Protein AF-A0A9P1BL78-F1 (afdb_monomer)

Organism: NCBI:txid2562237

Foldseek 3Di:
DQDPQRNDPVCVVVRDDDTDDDDDDADPPRPDPDDDVQCVDPPDDPLPDAQACLVLPLQPLLQLLLLLLLQLQLPQLPQFDPDPPDDSVVSSVSSVVSLVVLLVVVCVVVVPQPQADPDDDPVQRDHNLDGHHPDHSSNSLSSLVSSLVVLVVCLVVLCPPHDPLSSVLSVLSNQLSVLSNVLVVLLPDPDQADDPVSLVSNLVSLVSNVVSCVSNVRDDDVSSVSVNVNSVCCNPRGRSVVPDDPVVVVVVVVLVVQQVVDDPSCNVVSSVVVVVVVVVVVVVVVVVVVVVVPD

Nearest PDB structures (foldseek):
  8w1e-assembly1_E  TM=2.151E-01  e=7.638E+00  Pseudomonas aeruginosa PAO1

Sequence (295 aa):
MPTPTLPDVAAFEFTDVPFQCHWWAGHVDGRLLHDCPLLKLAGVGLQTWSLDILHGWHLGPLQLLVSLALNYCLDSNLWAPQTDGLDAKDKRHLSLLAIKAELFQFYKEKRKDPDWVWNLTLTMLGTYDNPSLHAKAAESHGLAKFVCHLLETHMDTFTSRMPENMARKGKYLFEAAKAANKLDTVFSAESRTFSRKQVQEALGTYLRFLRFYSKADGPTTPKCHFMIHLIQRALFKGNPRKYSTYRDESFNGLIAKIARACHRRTWANVIHWKRQGLHKKHRDLATAKMFQKSR

Structure (mmCIF, N/CA/C/O backbone):
data_AF-A0A9P1BL78-F1
#
_entry.id   AF-A0A9P1BL78-F1
#
loop_
_atom_site.group_PDB
_atom_site.id
_atom_site.type_symbol
_atom_site.label_atom_id
_atom_site.label_alt_id
_atom_site.label_comp_id
_atom_site.label_asym_id
_atom_site.label_entity_id
_atom_site.label_seq_id
_atom_site.pdbx_PDB_ins_code
_atom_site.Cartn_x
_atom_site.Cartn_y
_atom_site.Cartn_z
_atom_site.occupancy
_atom_site.B_iso_or_equiv
_atom_site.auth_seq_id
_atom_site.auth_comp_id
_atom_site.auth_asym_id
_atom_site.auth_atom_id
_atom_site.pdbx_PDB_model_num
ATOM 1 N N . MET A 1 1 ? -14.766 -24.899 28.203 1.00 61.16 1 MET A N 1
ATOM 2 C CA . MET A 1 1 ? -14.707 -23.513 28.729 1.00 61.16 1 MET A CA 1
ATOM 3 C C . MET A 1 1 ? -14.934 -23.556 30.230 1.00 61.16 1 MET A C 1
ATOM 5 O O . MET A 1 1 ? -15.563 -24.515 30.658 1.00 61.16 1 MET A O 1
ATOM 9 N N . PRO A 1 2 ? -14.441 -22.577 31.012 1.00 65.38 2 PRO A N 1
ATOM 10 C CA . PRO A 1 2 ? -14.720 -22.517 32.445 1.00 65.38 2 PRO A CA 1
ATOM 11 C C . PRO A 1 2 ? -16.231 -22.487 32.694 1.00 65.38 2 PRO A C 1
ATOM 13 O O . PRO A 1 2 ? -16.938 -21.700 32.058 1.00 65.38 2 PRO A O 1
ATOM 16 N N . THR A 1 3 ? -16.715 -23.335 33.592 1.00 70.50 3 THR A N 1
ATOM 17 C CA . THR A 1 3 ? -18.100 -23.342 34.091 1.00 70.50 3 THR A CA 1
ATOM 18 C C . THR A 1 3 ? -18.089 -23.031 35.592 1.00 70.50 3 THR A C 1
ATOM 20 O O . THR A 1 3 ? -17.032 -23.120 36.216 1.00 70.50 3 THR A O 1
ATOM 23 N N . PRO A 1 4 ? -19.228 -22.669 36.211 1.00 76.06 4 PRO A N 1
ATOM 24 C CA . PRO A 1 4 ? -19.286 -22.480 37.663 1.00 76.06 4 PRO A CA 1
ATOM 25 C C . PRO A 1 4 ? -18.842 -23.719 38.457 1.00 76.06 4 PRO A C 1
ATOM 27 O O . PRO A 1 4 ? -18.288 -23.583 39.541 1.00 76.06 4 PRO A O 1
ATOM 30 N N . THR A 1 5 ? -19.056 -24.914 37.899 1.00 77.38 5 THR A N 1
ATOM 31 C CA . THR A 1 5 ? -18.708 -26.213 38.499 1.00 77.38 5 THR A CA 1
ATOM 32 C C . THR A 1 5 ? -17.342 -26.750 38.060 1.00 77.38 5 THR A C 1
ATOM 34 O O . THR A 1 5 ? -16.810 -27.642 38.706 1.00 77.38 5 THR A O 1
ATOM 37 N N . LEU A 1 6 ? -16.745 -26.190 37.004 1.00 77.94 6 LEU A N 1
ATOM 38 C CA . LEU A 1 6 ? -15.376 -26.456 36.563 1.00 77.94 6 LEU A CA 1
ATOM 39 C C . LEU A 1 6 ? -14.699 -25.131 36.160 1.00 77.94 6 LEU A C 1
ATOM 41 O O . LEU A 1 6 ? -14.516 -24.848 34.966 1.00 77.94 6 LEU A O 1
ATOM 45 N N . PRO A 1 7 ? -14.345 -24.274 37.138 1.00 72.00 7 PRO A N 1
ATOM 46 C CA . PRO A 1 7 ? -13.681 -23.002 36.856 1.00 72.00 7 PRO A CA 1
ATOM 47 C C . PRO A 1 7 ? -12.277 -23.218 36.273 1.00 72.00 7 PRO A C 1
ATOM 49 O O . PRO A 1 7 ? -11.805 -22.408 35.472 1.00 72.00 7 PRO A O 1
ATOM 52 N N . ASP A 1 8 ? -11.634 -24.337 36.621 1.00 72.75 8 ASP A N 1
ATOM 53 C CA . ASP A 1 8 ? -10.361 -24.774 36.058 1.00 72.75 8 ASP A CA 1
ATOM 54 C C . ASP A 1 8 ? -10.564 -25.937 35.079 1.00 72.75 8 ASP A C 1
ATOM 56 O O . ASP A 1 8 ? -10.684 -27.092 35.471 1.00 72.75 8 ASP A O 1
ATOM 60 N N . VAL A 1 9 ? -10.574 -25.642 33.778 1.00 70.69 9 VAL A N 1
ATOM 61 C CA . VAL A 1 9 ? -10.768 -26.659 32.726 1.00 70.69 9 VAL A CA 1
ATOM 62 C C . VAL A 1 9 ? -9.635 -27.696 32.708 1.00 70.69 9 VAL A C 1
ATOM 64 O O . VAL A 1 9 ? -9.843 -28.800 32.223 1.00 70.69 9 VAL A O 1
ATOM 67 N N . ALA A 1 10 ? -8.446 -27.381 33.238 1.00 73.44 10 ALA A N 1
ATOM 68 C CA . ALA A 1 10 ? -7.355 -28.353 33.340 1.00 73.44 10 ALA A CA 1
ATOM 69 C C . ALA A 1 10 ? -7.580 -29.376 34.466 1.00 73.44 10 ALA A C 1
ATOM 71 O O . ALA A 1 10 ? -6.969 -30.438 34.450 1.00 73.44 10 ALA A O 1
ATOM 72 N N . ALA A 1 11 ? -8.475 -29.080 35.414 1.00 78.12 11 ALA A N 1
ATOM 73 C CA . ALA A 1 11 ? -8.895 -30.030 36.435 1.00 78.12 11 ALA A CA 1
ATOM 74 C C . ALA A 1 11 ? -9.902 -31.057 35.897 1.00 78.12 11 ALA A C 1
ATOM 76 O O . ALA A 1 11 ? -10.320 -31.917 36.656 1.00 78.12 11 ALA A O 1
ATOM 77 N N . PHE A 1 12 ? -10.292 -30.992 34.617 1.00 81.19 12 PHE A N 1
ATOM 78 C CA . PHE A 1 12 ? -11.302 -31.873 34.021 1.00 81.19 12 PHE A CA 1
ATOM 79 C C . PHE A 1 12 ? -11.036 -33.363 34.284 1.00 81.19 12 PHE A C 1
ATOM 81 O O . PHE A 1 12 ? -11.951 -34.078 34.668 1.00 81.19 12 PHE A O 1
ATOM 88 N N . GLU A 1 13 ? -9.786 -33.810 34.127 1.00 84.06 13 GLU A N 1
ATOM 89 C CA . GLU A 1 13 ? -9.386 -35.211 34.354 1.00 84.06 13 GLU A CA 1
ATOM 90 C C . GLU A 1 13 ? -9.298 -35.591 35.840 1.00 84.06 13 GLU A C 1
ATOM 92 O O . GLU A 1 13 ? -9.228 -36.768 36.176 1.00 84.06 13 GLU A O 1
ATOM 97 N N . PHE A 1 14 ? -9.310 -34.595 36.728 1.00 86.38 14 PHE A N 1
ATOM 98 C CA . PHE A 1 14 ? -9.104 -34.742 38.170 1.00 86.38 14 PHE A CA 1
ATOM 99 C C . PHE A 1 14 ? -10.321 -34.299 38.994 1.00 86.38 14 PHE A C 1
ATOM 101 O O . PHE A 1 14 ? -10.240 -34.245 40.217 1.00 86.38 14 PHE A O 1
ATOM 108 N N . THR A 1 15 ? -11.419 -33.907 38.343 1.00 84.69 15 THR A N 1
ATOM 109 C CA . THR A 1 15 ? -12.630 -33.437 39.021 1.00 84.69 15 THR A CA 1
ATOM 110 C C . THR A 1 15 ? -13.551 -34.621 39.239 1.00 84.69 15 THR A C 1
ATOM 112 O O . THR A 1 15 ? -13.936 -35.292 38.281 1.00 84.69 15 THR A O 1
ATOM 115 N N . ASP A 1 16 ? -13.922 -34.856 40.494 1.00 89.25 16 ASP A N 1
ATOM 116 C CA . ASP A 1 16 ? -14.847 -35.926 40.847 1.00 89.25 16 ASP A CA 1
ATOM 117 C C . ASP A 1 16 ? -16.212 -35.708 40.179 1.00 89.25 16 ASP A C 1
ATOM 119 O O . ASP A 1 16 ? -16.773 -34.608 40.172 1.00 89.25 16 ASP A O 1
ATOM 123 N N . VAL A 1 17 ? -16.750 -36.774 39.587 1.00 85.94 17 VAL A N 1
ATOM 124 C CA . VAL A 1 17 ? -18.073 -36.757 38.958 1.00 85.94 17 VAL A CA 1
ATOM 125 C C . VAL A 1 17 ? -19.186 -36.821 40.017 1.00 85.94 17 VAL A C 1
ATOM 127 O O . VAL A 1 17 ? -19.028 -37.520 41.017 1.00 85.94 17 VAL A O 1
ATOM 130 N N . PRO A 1 18 ? -20.342 -36.158 39.795 1.00 88.62 18 PRO A N 1
ATOM 131 C CA . PRO A 1 18 ? -20.730 -35.430 38.583 1.00 88.62 18 PRO A CA 1
ATOM 132 C C . PRO A 1 18 ? -20.361 -33.935 38.608 1.00 88.62 18 PRO A C 1
ATOM 134 O O . PRO A 1 18 ? -20.635 -33.223 39.571 1.00 88.62 18 PRO A O 1
ATOM 137 N N . PHE A 1 19 ? -19.855 -33.420 37.484 1.00 85.31 19 PHE A N 1
ATOM 138 C CA . PHE A 1 19 ? -19.679 -31.983 37.246 1.00 85.31 19 PHE A CA 1
ATOM 139 C C . PHE A 1 19 ? -20.177 -31.592 35.848 1.00 85.31 19 PHE A C 1
ATOM 141 O O . PHE A 1 19 ? -20.274 -32.424 34.945 1.00 85.31 19 PHE A O 1
ATOM 148 N N . GLN A 1 20 ? -20.499 -30.309 35.651 1.00 80.56 20 GLN A N 1
ATOM 149 C CA . GLN A 1 20 ? -20.907 -29.795 34.341 1.00 80.56 20 GLN A CA 1
ATOM 150 C C . GLN A 1 20 ? -19.711 -29.191 33.610 1.00 80.56 20 GLN A C 1
ATOM 152 O O . GLN A 1 20 ? -19.074 -28.248 34.080 1.00 80.56 20 GLN A O 1
ATOM 157 N N . CYS A 1 21 ? -19.448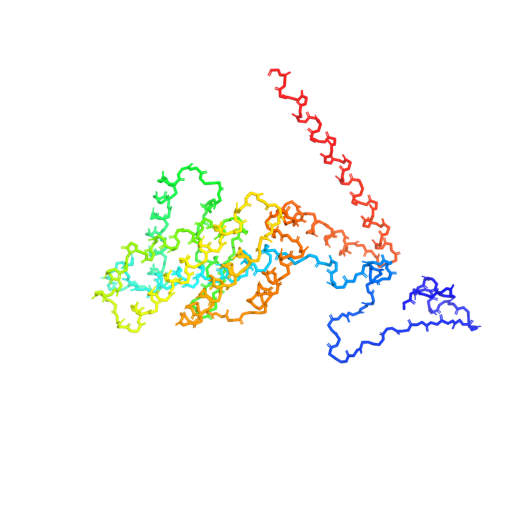 -29.688 32.407 1.00 77.69 21 CYS A N 1
ATOM 158 C CA . CYS A 1 21 ? -18.467 -29.122 31.495 1.00 77.69 21 CYS A CA 1
ATOM 159 C C . CYS A 1 21 ? -19.161 -28.581 30.244 1.00 77.69 21 CYS A C 1
ATOM 161 O O . CYS A 1 21 ? -20.089 -29.186 29.715 1.00 77.69 21 CYS A O 1
ATOM 163 N N . HIS A 1 22 ? -18.698 -27.432 29.750 1.00 73.38 22 HIS A N 1
ATOM 164 C CA . HIS A 1 22 ? -19.151 -26.886 28.474 1.00 73.38 22 HIS A CA 1
ATOM 165 C C . HIS A 1 22 ? -18.027 -26.973 27.450 1.00 73.38 22 HIS A C 1
ATOM 167 O O . HIS A 1 22 ? -16.939 -26.416 27.648 1.00 73.38 22 HIS A O 1
ATOM 173 N N . TRP A 1 23 ? -18.314 -27.618 26.328 1.00 68.06 23 TRP A N 1
ATOM 174 C CA . TRP A 1 23 ? -17.432 -27.673 25.171 1.00 68.06 23 TRP A CA 1
ATOM 175 C C . TRP A 1 23 ? -17.857 -26.607 24.175 1.00 68.06 23 TRP A C 1
ATOM 177 O O . TRP A 1 23 ? -19.043 -26.385 23.950 1.00 68.06 23 TRP A O 1
ATOM 187 N N . TRP A 1 24 ? -16.878 -25.916 23.602 1.00 61.09 24 TRP A N 1
ATOM 188 C CA . TRP A 1 24 ? -17.151 -25.028 22.486 1.00 61.09 24 TRP A CA 1
ATOM 189 C C . TRP A 1 24 ? -17.013 -25.852 21.213 1.00 61.09 24 TRP A C 1
ATOM 191 O O . TRP A 1 24 ? -15.907 -26.264 20.867 1.00 61.09 24 TRP A O 1
ATOM 201 N N . ALA A 1 25 ? -18.140 -26.131 20.568 1.00 60.97 25 ALA A N 1
ATOM 202 C CA . ALA A 1 25 ? -18.172 -26.725 19.244 1.00 60.97 25 ALA A CA 1
ATOM 203 C C . ALA A 1 25 ? -18.305 -25.587 18.231 1.00 60.97 25 ALA A C 1
ATOM 205 O O . ALA A 1 25 ? -19.355 -24.955 18.118 1.00 60.97 25 ALA A O 1
ATOM 206 N N . GLY A 1 26 ? -17.212 -25.285 17.538 1.00 62.25 26 GLY A N 1
ATOM 207 C CA . GLY A 1 26 ? -17.257 -24.380 16.401 1.00 62.25 26 GLY A CA 1
ATOM 208 C C . GLY A 1 26 ? -18.028 -24.990 15.246 1.00 62.25 26 GLY A C 1
ATOM 209 O O . GLY A 1 26 ? -17.963 -26.198 15.030 1.00 62.25 26 GLY A O 1
ATOM 210 N N . HIS A 1 27 ? -18.713 -24.152 14.470 1.00 62.12 27 HIS A N 1
ATOM 211 C CA . HIS A 1 27 ? -19.151 -24.563 13.138 1.00 62.12 27 HIS A CA 1
ATOM 212 C C . HIS A 1 27 ? -17.921 -24.924 12.289 1.00 62.12 27 HIS A C 1
ATOM 214 O O . HIS A 1 27 ? -16.847 -24.362 12.515 1.00 62.12 27 HIS A O 1
ATOM 220 N N . VAL A 1 28 ? -18.072 -25.792 11.284 1.00 69.44 28 VAL A N 1
ATOM 221 C CA . VAL A 1 28 ? -16.984 -26.135 10.338 1.00 69.44 28 VAL A CA 1
ATOM 222 C C . VAL A 1 28 ? -16.399 -24.872 9.679 1.00 69.44 28 VAL A C 1
ATOM 224 O O . VAL A 1 28 ? -15.200 -24.790 9.432 1.00 69.44 28 VAL A O 1
ATOM 227 N N . ASP A 1 29 ? -17.229 -23.837 9.521 1.00 68.50 29 ASP A N 1
ATOM 228 C CA . ASP A 1 29 ? -16.860 -22.524 8.966 1.00 68.50 29 ASP A CA 1
ATOM 229 C C . ASP A 1 29 ? -16.569 -21.450 10.033 1.00 68.50 29 ASP A C 1
ATOM 231 O O . ASP A 1 29 ? -16.403 -20.260 9.736 1.00 68.50 29 ASP A O 1
ATOM 235 N N . GLY A 1 30 ? -16.548 -21.840 11.308 1.00 57.38 30 GLY A N 1
ATOM 236 C CA . GLY A 1 30 ? -16.330 -20.952 12.440 1.00 57.38 30 GLY A CA 1
ATOM 237 C C . GLY A 1 30 ? -14.901 -20.416 12.458 1.00 57.38 30 GLY A C 1
ATOM 238 O O . GLY A 1 30 ? -13.966 -21.114 12.831 1.00 57.38 30 GLY A O 1
ATOM 239 N N . ARG A 1 31 ? -14.717 -19.138 12.099 1.00 57.09 31 ARG A N 1
ATOM 240 C CA . ARG A 1 31 ? -13.391 -18.480 12.118 1.00 57.09 31 ARG A CA 1
ATOM 241 C C . ARG A 1 31 ? -12.881 -18.120 13.516 1.00 57.09 31 ARG A C 1
ATOM 243 O O . ARG A 1 31 ? -11.713 -17.776 13.673 1.00 57.09 31 ARG A O 1
ATOM 250 N N . LEU A 1 32 ? -13.754 -18.135 14.519 1.00 55.81 32 LEU A N 1
ATOM 251 C CA . LEU A 1 32 ? -13.390 -17.951 15.923 1.00 55.81 32 LEU A CA 1
ATOM 252 C C . LEU A 1 32 ? -13.287 -19.328 16.551 1.00 55.81 32 LEU A C 1
ATOM 254 O O . LEU A 1 32 ? -14.163 -20.126 16.292 1.00 55.81 32 LEU A O 1
ATOM 258 N N . LEU A 1 33 ? -12.263 -19.591 17.363 1.00 60.62 33 LEU A N 1
ATOM 259 C CA . LEU A 1 33 ? -12.045 -20.895 18.015 1.00 60.62 33 LEU A CA 1
ATOM 260 C C . LEU A 1 33 ? -12.479 -20.905 19.496 1.00 60.62 33 LEU A C 1
ATOM 262 O O . LEU A 1 33 ? -12.175 -21.836 20.240 1.00 60.62 33 LEU A O 1
ATOM 266 N N . HIS A 1 34 ? -13.067 -19.804 19.966 1.00 60.97 34 HIS A N 1
ATOM 267 C CA . HIS A 1 34 ? -13.466 -19.584 21.353 1.00 60.97 34 HIS A CA 1
ATOM 268 C C . HIS A 1 34 ? -14.399 -18.373 21.457 1.00 60.97 34 HIS A C 1
ATOM 270 O O . HIS A 1 34 ? -14.266 -17.416 20.688 1.00 60.97 34 HIS A O 1
ATOM 276 N N . ASP A 1 35 ? -15.285 -18.369 22.457 1.00 65.06 35 ASP A N 1
ATOM 277 C CA . ASP A 1 35 ? -16.030 -17.162 22.820 1.00 65.06 35 ASP A CA 1
ATOM 278 C C . ASP A 1 35 ? -15.061 -16.079 23.286 1.00 65.06 35 ASP A C 1
ATOM 280 O O . ASP A 1 35 ? -14.171 -16.320 24.107 1.00 65.06 35 ASP A O 1
ATOM 284 N N . CYS A 1 36 ? -15.271 -14.859 22.802 1.00 67.50 36 CYS A N 1
ATOM 285 C CA . CYS A 1 36 ? -14.555 -13.695 23.291 1.00 67.50 36 CYS A CA 1
ATOM 286 C C . CYS A 1 36 ? -15.251 -13.174 24.562 1.00 67.50 36 CYS A C 1
ATOM 288 O O . CYS A 1 36 ? -16.382 -12.691 24.463 1.00 67.50 36 CYS A O 1
ATOM 290 N N . PRO A 1 37 ? -14.604 -13.185 25.745 1.00 69.31 37 PRO A N 1
ATOM 291 C CA . PRO A 1 37 ? -15.206 -12.664 26.975 1.00 69.31 37 PRO A CA 1
ATOM 292 C C . PRO A 1 37 ? -15.606 -11.188 26.870 1.00 69.31 37 PRO A C 1
ATOM 294 O O . PRO A 1 37 ? -16.526 -10.752 27.553 1.00 69.31 37 PRO A O 1
ATOM 297 N N . LEU A 1 38 ? -14.958 -10.427 25.979 1.00 68.81 38 LEU A N 1
ATOM 298 C CA . LEU A 1 38 ? -15.297 -9.025 25.732 1.00 68.81 38 LEU A CA 1
ATOM 299 C C . LEU A 1 38 ? -16.704 -8.864 25.150 1.00 68.81 38 LEU A C 1
ATOM 301 O O . LEU A 1 38 ? -17.355 -7.876 25.457 1.00 68.81 38 LEU A O 1
ATOM 305 N N . LEU A 1 39 ? -17.196 -9.829 24.366 1.00 73.06 39 LEU A N 1
ATOM 306 C CA . LEU A 1 39 ? -18.552 -9.794 23.803 1.00 73.06 39 LEU A CA 1
ATOM 307 C C . LEU A 1 39 ? -19.642 -10.108 24.842 1.00 73.06 39 LEU A C 1
ATOM 309 O O . LEU A 1 39 ? -20.820 -9.963 24.541 1.00 73.06 39 LEU A O 1
ATOM 313 N N . LYS A 1 40 ? -19.267 -10.528 26.061 1.00 75.06 40 LYS A N 1
ATOM 314 C CA . LYS A 1 40 ? -20.201 -10.719 27.184 1.00 75.06 40 LYS A CA 1
ATOM 315 C C . LYS A 1 40 ? -20.420 -9.436 27.992 1.00 75.06 40 LYS A C 1
ATOM 317 O O . LYS A 1 40 ? -21.296 -9.401 28.850 1.00 75.06 40 LYS A O 1
ATOM 322 N N . LEU A 1 41 ? -19.617 -8.396 27.756 1.00 74.56 41 LEU A N 1
ATOM 323 C CA . LEU A 1 41 ? -19.756 -7.114 28.439 1.00 74.56 41 LEU A CA 1
ATOM 324 C C . LEU A 1 41 ? -20.943 -6.341 27.856 1.00 74.56 41 LEU A C 1
ATOM 326 O O . LEU A 1 41 ? -21.054 -6.184 26.639 1.00 74.56 41 LEU A O 1
ATOM 330 N N . ALA A 1 42 ? -21.809 -5.821 28.728 1.00 81.69 42 ALA A N 1
ATOM 331 C CA . ALA A 1 42 ? -22.945 -5.008 28.312 1.00 81.69 42 ALA A CA 1
ATOM 332 C C . ALA A 1 42 ? -22.475 -3.813 27.465 1.00 81.69 42 ALA A C 1
ATOM 334 O O . ALA A 1 42 ? -21.534 -3.103 27.821 1.00 81.69 42 ALA A O 1
ATOM 335 N N . GLY A 1 43 ? -23.120 -3.615 26.315 1.00 77.88 43 GLY A N 1
ATOM 336 C CA . GLY A 1 43 ? -22.762 -2.560 25.368 1.00 77.88 43 GLY A CA 1
ATOM 337 C C . GLY A 1 43 ? -21.543 -2.858 24.490 1.00 77.88 43 GLY A C 1
ATOM 338 O O . GLY A 1 43 ? -21.241 -2.043 23.625 1.00 77.88 43 GLY A O 1
ATOM 339 N N . VAL A 1 44 ? -20.858 -4.000 24.639 1.00 77.81 44 VAL A N 1
ATOM 340 C CA . VAL A 1 44 ? -19.762 -4.410 23.747 1.00 77.81 44 VAL A CA 1
ATOM 341 C C . VAL A 1 44 ? -20.278 -5.400 22.708 1.00 77.81 44 VAL A C 1
ATOM 343 O O . VAL A 1 44 ? -20.794 -6.462 23.031 1.00 77.81 44 VAL A O 1
ATOM 346 N N . GLY A 1 45 ? -20.093 -5.069 21.432 1.00 78.88 45 GLY A N 1
ATOM 347 C CA . GLY A 1 45 ? -20.440 -5.944 20.317 1.00 78.88 45 GLY A CA 1
ATOM 348 C C . GLY A 1 45 ? -19.544 -5.678 19.115 1.00 78.88 45 GLY A C 1
ATOM 349 O O . GLY A 1 45 ? -18.704 -4.784 19.136 1.00 78.88 45 GLY A O 1
ATOM 350 N N . LEU A 1 46 ? -19.750 -6.394 18.011 1.00 75.50 46 LEU A N 1
ATOM 351 C CA . LEU A 1 46 ? -18.969 -6.168 16.781 1.00 75.50 46 LEU A CA 1
ATOM 352 C C . LEU A 1 46 ? -19.081 -4.724 16.254 1.00 75.50 46 LEU A C 1
ATOM 354 O O . LEU A 1 46 ? -18.193 -4.226 15.563 1.00 75.50 46 LEU A O 1
ATOM 358 N N . GLN A 1 47 ? -20.167 -4.039 16.615 1.00 75.38 47 GLN A N 1
ATOM 359 C CA . GLN A 1 47 ? -20.407 -2.640 16.277 1.00 75.38 47 GLN A CA 1
ATOM 360 C C . GLN A 1 47 ? -19.516 -1.688 17.081 1.00 75.38 47 GLN A C 1
ATOM 362 O O . GLN A 1 47 ? -19.263 -0.569 16.639 1.00 75.38 47 GLN A O 1
ATOM 367 N N . THR A 1 48 ? -19.050 -2.082 18.271 1.00 77.06 48 THR A N 1
ATOM 368 C CA . THR A 1 48 ? -18.193 -1.232 19.105 1.00 77.06 48 THR A CA 1
ATOM 369 C C . THR A 1 48 ? -16.735 -1.282 18.683 1.00 77.06 48 THR A C 1
ATOM 371 O O . THR A 1 48 ? -16.027 -0.304 18.905 1.00 77.06 48 THR A O 1
ATOM 374 N N . TRP A 1 49 ? -16.316 -2.337 17.983 1.00 79.12 49 TRP A N 1
ATOM 375 C CA . TRP A 1 49 ? -14.951 -2.486 17.493 1.00 79.12 49 TRP A CA 1
ATOM 376 C C . TRP A 1 49 ? -14.653 -1.475 16.382 1.00 79.12 49 TRP A C 1
ATOM 378 O O . TRP A 1 49 ? -15.358 -1.387 15.371 1.00 79.12 49 TRP A O 1
ATOM 388 N N . SER A 1 50 ? -13.608 -0.680 16.595 1.00 81.31 50 SER A N 1
ATOM 389 C CA . SER A 1 50 ? -13.140 0.302 15.623 1.00 81.31 50 SER A CA 1
ATOM 390 C C . SER A 1 50 ? -12.306 -0.385 14.551 1.00 81.31 50 SER A C 1
ATOM 392 O O . SER A 1 50 ? -11.426 -1.189 14.855 1.00 81.31 50 SER A O 1
ATOM 394 N N . LEU A 1 51 ? -12.592 -0.065 13.291 1.00 85.19 51 LEU A N 1
ATOM 395 C CA . LEU A 1 51 ? -11.818 -0.576 12.168 1.00 85.19 51 LEU A CA 1
ATOM 396 C C . LEU A 1 51 ? -10.540 0.243 12.027 1.00 85.19 51 LEU A C 1
ATOM 398 O O . LEU A 1 51 ? -10.589 1.474 12.016 1.00 85.19 51 LEU A O 1
ATOM 402 N N . ASP A 1 52 ? -9.416 -0.453 11.920 1.00 85.62 52 ASP A N 1
ATOM 403 C CA . ASP A 1 52 ? -8.094 0.153 11.894 1.00 85.62 52 ASP A CA 1
ATOM 404 C C . ASP A 1 52 ? -7.646 0.510 10.467 1.00 85.62 52 ASP A C 1
ATOM 406 O O . ASP A 1 52 ? -7.572 -0.348 9.584 1.00 85.62 52 ASP A O 1
ATOM 410 N N . ILE A 1 53 ? -7.311 1.786 10.251 1.00 89.56 53 ILE A N 1
ATOM 411 C CA . ILE A 1 53 ? -6.800 2.282 8.965 1.00 89.56 53 ILE A CA 1
ATOM 412 C C . ILE A 1 53 ? -5.374 1.799 8.694 1.00 89.56 53 ILE A C 1
ATOM 414 O O . ILE A 1 53 ? -4.995 1.653 7.535 1.00 89.56 53 ILE A O 1
ATOM 418 N N . LEU A 1 54 ? -4.587 1.492 9.728 1.00 88.19 54 LEU A N 1
ATOM 419 C CA . LEU A 1 54 ? -3.231 0.995 9.538 1.00 88.19 54 LEU A CA 1
ATOM 420 C C . LEU A 1 54 ? -3.250 -0.362 8.829 1.00 88.19 54 LEU A C 1
ATOM 422 O O . LEU A 1 54 ? -2.594 -0.507 7.800 1.00 88.19 54 LEU A O 1
ATOM 426 N N . HIS A 1 55 ? -4.045 -1.325 9.296 1.00 85.19 55 HIS A N 1
ATOM 427 C CA . HIS A 1 55 ? -4.174 -2.628 8.634 1.00 85.19 55 HIS A CA 1
ATOM 428 C C . HIS A 1 55 ? -5.104 -2.618 7.420 1.00 85.19 55 HIS A C 1
ATOM 430 O O . HIS A 1 55 ? -4.912 -3.424 6.506 1.00 85.19 55 HIS A O 1
ATOM 436 N N . GLY A 1 56 ? -6.109 -1.739 7.407 1.00 88.69 56 GLY A N 1
ATOM 437 C CA . GLY A 1 56 ? -7.046 -1.623 6.294 1.00 88.69 56 GLY A CA 1
ATOM 438 C C . GLY A 1 56 ? -6.430 -0.968 5.062 1.00 88.69 56 GLY A C 1
ATOM 439 O O . GLY A 1 56 ? -6.641 -1.444 3.950 1.00 88.69 56 GLY A O 1
ATOM 440 N N . TRP A 1 57 ? -5.646 0.094 5.258 1.00 93.00 57 TRP A N 1
ATOM 441 C CA . TRP A 1 57 ? -5.114 0.934 4.188 1.00 93.00 57 TRP A CA 1
ATOM 442 C C . TRP A 1 57 ? -3.600 0.801 4.054 1.00 93.00 57 TRP A C 1
ATOM 444 O O . TRP A 1 57 ? -3.121 0.298 3.036 1.00 93.00 57 TRP A O 1
ATOM 454 N N . HIS A 1 58 ? -2.854 1.212 5.087 1.00 91.06 58 HIS A N 1
ATOM 455 C CA . HIS A 1 58 ? -1.406 1.426 4.988 1.00 91.06 58 HIS A CA 1
ATOM 456 C C . HIS A 1 58 ? -0.652 0.113 4.769 1.00 91.06 58 HIS A C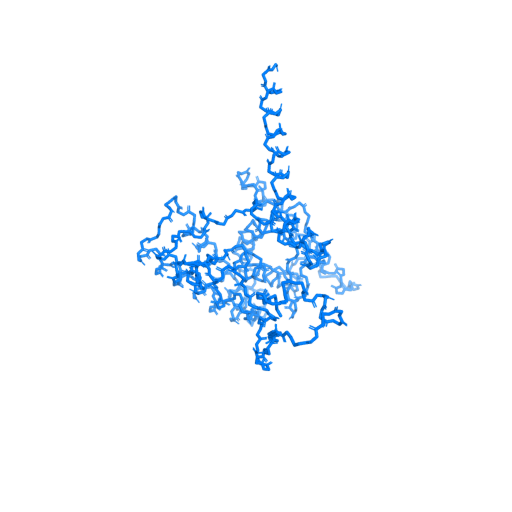 1
ATOM 458 O O . HIS A 1 58 ? 0.050 -0.017 3.778 1.00 91.06 58 HIS A O 1
ATOM 464 N N . LEU A 1 59 ? -0.860 -0.887 5.631 1.00 89.81 59 LEU A N 1
ATOM 465 C CA . LEU A 1 59 ? -0.309 -2.246 5.506 1.00 89.81 59 LEU A CA 1
ATOM 466 C C . LEU A 1 59 ? -1.161 -3.150 4.599 1.00 89.81 59 LEU A C 1
ATOM 468 O O . LEU A 1 59 ? -1.184 -4.376 4.748 1.00 89.81 59 LEU A O 1
ATOM 472 N N . GLY A 1 60 ? -1.978 -2.546 3.745 1.00 92.75 60 GLY A N 1
ATOM 473 C CA . GLY A 1 60 ? -2.953 -3.226 2.915 1.00 92.75 60 GLY A CA 1
ATOM 474 C C . GLY A 1 60 ? -2.807 -2.803 1.457 1.00 92.75 60 GLY A C 1
ATOM 475 O O . GLY A 1 60 ? -1.710 -2.902 0.906 1.00 92.75 60 GLY A O 1
ATOM 476 N N . PRO A 1 61 ? -3.885 -2.332 0.812 1.00 95.25 61 PRO A N 1
ATOM 477 C CA . PRO A 1 61 ? -3.859 -1.976 -0.603 1.00 95.25 61 PRO A CA 1
ATOM 478 C C . PRO A 1 61 ? -2.831 -0.894 -0.963 1.00 95.25 61 PRO A C 1
ATOM 480 O O . PRO A 1 61 ? -2.328 -0.909 -2.082 1.00 95.25 61 PRO A O 1
ATOM 483 N N . LEU A 1 62 ? -2.485 0.017 -0.042 1.00 95.75 62 LEU A N 1
ATOM 484 C CA . LEU A 1 62 ? -1.499 1.070 -0.311 1.00 95.75 62 LEU A CA 1
ATOM 485 C C . LEU A 1 62 ? -0.095 0.491 -0.539 1.00 95.75 62 LEU A C 1
ATOM 487 O O . LEU A 1 62 ? 0.579 0.851 -1.501 1.00 95.75 62 LEU A O 1
ATOM 491 N N . GLN A 1 63 ? 0.326 -0.448 0.310 1.00 95.38 63 GLN A N 1
ATOM 492 C CA . GLN A 1 63 ? 1.599 -1.158 0.167 1.00 95.38 63 GLN A CA 1
ATOM 493 C C . GLN A 1 63 ? 1.680 -1.961 -1.130 1.00 95.38 63 GLN A C 1
ATOM 495 O O . GLN A 1 63 ? 2.706 -1.941 -1.809 1.00 95.38 63 GLN A O 1
ATOM 500 N N . LEU A 1 64 ? 0.585 -2.633 -1.487 1.00 96.31 64 LEU A N 1
ATOM 501 C CA . LEU A 1 64 ? 0.507 -3.415 -2.717 1.00 96.31 64 LEU A CA 1
ATOM 502 C C . LEU A 1 64 ? 0.569 -2.517 -3.955 1.00 96.31 64 LEU A C 1
ATOM 504 O O . LEU A 1 64 ? 1.304 -2.835 -4.881 1.00 96.31 64 LEU A O 1
ATOM 508 N N . LEU A 1 65 ? -0.113 -1.366 -3.947 1.00 97.44 65 LEU A N 1
ATOM 509 C CA . LEU A 1 65 ? 0.005 -0.359 -5.007 1.00 97.44 65 LEU A CA 1
ATOM 510 C C . LEU A 1 65 ? 1.456 0.107 -5.181 1.00 97.44 65 LEU A C 1
ATOM 512 O O . LEU A 1 65 ? 1.949 0.155 -6.305 1.00 97.44 65 LEU A O 1
ATOM 516 N N . VAL A 1 66 ? 2.134 0.458 -4.084 1.00 97.25 66 VAL A N 1
ATOM 517 C CA . VAL A 1 66 ? 3.525 0.929 -4.128 1.00 97.25 66 VAL A CA 1
ATOM 518 C C . VAL A 1 66 ? 4.449 -0.144 -4.700 1.00 97.25 66 VAL A C 1
ATOM 520 O O . VAL A 1 66 ? 5.239 0.149 -5.594 1.00 97.25 66 VAL A O 1
ATOM 523 N N . SER A 1 67 ? 4.334 -1.385 -4.221 1.00 97.06 67 SER A N 1
ATOM 524 C CA . SER A 1 67 ? 5.114 -2.512 -4.740 1.00 97.06 67 SER A CA 1
ATOM 525 C C . SER A 1 67 ? 4.839 -2.746 -6.227 1.00 97.06 67 SER A C 1
ATOM 527 O O . SER A 1 67 ? 5.778 -2.819 -7.016 1.00 97.06 67 SER A O 1
ATOM 529 N N . LEU A 1 68 ? 3.569 -2.783 -6.631 1.00 97.25 68 LEU A N 1
ATOM 530 C CA . LEU A 1 68 ? 3.159 -2.997 -8.017 1.00 97.25 68 LEU A CA 1
ATOM 531 C C . LEU A 1 68 ? 3.716 -1.918 -8.954 1.00 97.25 68 LEU A C 1
ATOM 533 O O . LEU A 1 68 ? 4.250 -2.232 -10.015 1.00 97.25 68 LEU A O 1
ATOM 537 N N . ALA A 1 69 ? 3.631 -0.650 -8.551 1.00 97.44 69 ALA A N 1
ATOM 538 C CA . ALA A 1 69 ? 4.126 0.464 -9.347 1.00 97.44 69 ALA A CA 1
ATOM 539 C C . ALA A 1 69 ? 5.655 0.492 -9.443 1.00 97.44 69 ALA A C 1
ATOM 541 O O . ALA A 1 69 ? 6.196 0.742 -10.517 1.00 97.44 69 ALA A O 1
ATOM 542 N N . LEU A 1 70 ? 6.362 0.202 -8.348 1.00 97.12 70 LEU A N 1
ATOM 543 C CA . LEU A 1 70 ? 7.821 0.123 -8.378 1.00 97.12 70 LEU A CA 1
ATOM 544 C C . LEU A 1 70 ? 8.297 -1.072 -9.210 1.00 97.12 70 LEU A C 1
ATOM 546 O O . LEU A 1 70 ? 9.222 -0.903 -9.994 1.00 97.12 70 LEU A O 1
ATOM 550 N N . ASN A 1 71 ? 7.650 -2.239 -9.115 1.00 96.38 71 ASN A N 1
ATOM 551 C CA . ASN A 1 71 ? 7.947 -3.378 -9.992 1.00 96.38 71 ASN A CA 1
ATOM 552 C C . ASN A 1 71 ? 7.676 -3.047 -11.465 1.00 96.38 71 ASN A C 1
ATOM 554 O O . ASN A 1 71 ? 8.520 -3.330 -12.305 1.00 96.38 71 ASN A O 1
ATOM 558 N N . TYR A 1 72 ? 6.573 -2.357 -11.773 1.00 95.88 72 TYR A N 1
ATOM 559 C CA . TYR A 1 72 ? 6.312 -1.857 -13.126 1.00 95.88 72 TYR A CA 1
ATOM 560 C C . TYR A 1 72 ? 7.454 -0.970 -13.646 1.00 95.88 72 TYR A C 1
ATOM 562 O O . TYR A 1 72 ? 7.905 -1.154 -14.774 1.00 95.88 72 TYR A O 1
ATOM 570 N N . CYS A 1 73 ? 7.964 -0.043 -12.827 1.00 95.44 73 CYS A N 1
ATOM 571 C CA . CYS A 1 73 ? 9.104 0.788 -13.213 1.00 95.44 73 CYS A CA 1
ATOM 572 C C . CYS A 1 73 ? 10.388 -0.040 -13.384 1.00 95.44 73 CYS A C 1
ATOM 574 O O . CYS A 1 73 ? 11.086 0.125 -14.382 1.00 95.44 73 CYS A O 1
ATOM 576 N N . LEU A 1 74 ? 10.685 -0.960 -12.462 1.00 94.50 74 LEU A N 1
ATOM 577 C CA . LEU A 1 74 ? 11.867 -1.829 -12.534 1.00 94.50 74 LEU A CA 1
ATOM 578 C C . LEU A 1 74 ? 11.881 -2.697 -13.800 1.00 94.50 74 LEU A C 1
ATOM 580 O O . LEU A 1 74 ? 12.931 -2.858 -14.415 1.00 94.50 74 LEU A O 1
ATOM 584 N N . ASP A 1 75 ? 10.719 -3.209 -14.201 1.00 91.50 75 ASP A N 1
ATOM 585 C CA . ASP A 1 75 ? 10.576 -4.131 -15.330 1.00 91.50 75 ASP A CA 1
ATOM 586 C C . ASP A 1 75 ? 10.315 -3.398 -16.668 1.00 91.50 75 ASP A C 1
ATOM 588 O O . ASP A 1 75 ? 10.197 -4.020 -17.723 1.00 91.50 75 ASP A O 1
ATOM 592 N N . SER A 1 76 ? 10.261 -2.059 -16.658 1.00 90.81 76 SER A N 1
ATOM 593 C CA . SER A 1 76 ? 10.019 -1.228 -17.851 1.00 90.81 76 SER A CA 1
ATOM 594 C C . SER A 1 76 ? 11.218 -1.100 -18.800 1.00 90.81 76 SER A C 1
ATOM 596 O O . SER A 1 76 ? 11.057 -0.604 -19.914 1.00 90.81 76 SER A O 1
ATOM 598 N N . ASN A 1 77 ? 12.419 -1.499 -18.361 1.00 86.62 77 ASN A N 1
ATOM 599 C CA . ASN A 1 77 ? 13.701 -1.279 -19.049 1.00 86.62 77 ASN A CA 1
ATOM 600 C C . ASN A 1 77 ? 14.039 0.196 -19.354 1.00 86.62 77 ASN A C 1
ATOM 602 O O . ASN A 1 77 ? 14.885 0.465 -20.204 1.00 86.62 77 ASN A O 1
ATOM 606 N N . LEU A 1 78 ? 13.408 1.158 -18.671 1.00 89.19 78 LEU A N 1
ATOM 607 C CA . LEU A 1 78 ? 13.717 2.584 -18.847 1.00 89.19 78 LEU A CA 1
ATOM 608 C C . LEU A 1 78 ? 14.891 3.064 -17.988 1.00 89.19 78 LEU A C 1
ATOM 610 O O . LEU A 1 78 ? 15.576 4.008 -18.370 1.00 89.19 78 LEU A O 1
ATOM 614 N N . TRP A 1 79 ? 15.125 2.412 -16.849 1.00 91.56 79 TRP A N 1
ATOM 615 C CA . TRP A 1 79 ? 16.175 2.788 -15.898 1.00 91.56 79 TRP A CA 1
ATOM 616 C C . TRP A 1 79 ? 17.450 1.946 -16.017 1.00 91.56 79 TRP A C 1
ATOM 618 O O . TRP A 1 79 ? 18.512 2.387 -15.582 1.00 91.56 79 TRP A O 1
ATOM 628 N N . ALA A 1 80 ? 17.367 0.741 -16.587 1.00 87.38 80 ALA A N 1
ATOM 629 C CA . ALA A 1 80 ? 18.539 -0.087 -16.847 1.00 87.38 80 ALA A CA 1
ATOM 630 C C . ALA A 1 80 ? 19.196 0.299 -18.184 1.00 87.38 80 ALA A C 1
ATOM 632 O O . ALA A 1 80 ? 18.484 0.530 -19.164 1.00 87.38 80 ALA A O 1
ATOM 633 N N . PRO A 1 81 ? 20.538 0.311 -18.269 1.00 80.69 81 PRO A N 1
ATOM 634 C CA . PRO A 1 81 ? 21.227 0.487 -19.539 1.00 80.69 81 PRO A CA 1
ATOM 635 C C . PRO A 1 81 ? 20.904 -0.670 -20.496 1.00 80.69 81 PRO A C 1
ATOM 637 O O . PRO A 1 81 ? 20.859 -1.839 -20.102 1.00 80.69 81 PRO A O 1
ATOM 640 N N . GLN A 1 82 ? 20.692 -0.341 -21.772 1.00 76.25 82 GLN A N 1
ATOM 641 C CA . GLN A 1 82 ? 20.512 -1.327 -22.838 1.00 76.25 82 GLN A CA 1
ATOM 642 C C . GLN A 1 82 ? 21.883 -1.833 -23.294 1.00 76.25 82 GLN A C 1
ATOM 644 O O . GLN A 1 82 ? 22.412 -1.402 -24.312 1.00 76.25 82 GLN A O 1
ATOM 649 N N . THR A 1 83 ? 22.498 -2.691 -22.482 1.00 79.81 83 THR A N 1
ATOM 650 C CA . THR A 1 83 ? 23.786 -3.319 -22.797 1.00 79.81 83 THR A CA 1
ATOM 651 C C . THR A 1 83 ? 23.608 -4.826 -22.920 1.00 79.81 83 THR A C 1
ATOM 653 O O . THR A 1 83 ? 22.953 -5.456 -22.079 1.00 79.81 83 THR A O 1
ATOM 656 N N . ASP A 1 84 ? 24.197 -5.398 -23.967 1.00 73.81 84 ASP A N 1
ATOM 657 C CA . ASP A 1 84 ? 24.223 -6.840 -24.191 1.00 73.81 84 ASP A CA 1
ATOM 658 C C . ASP A 1 84 ? 25.093 -7.527 -23.126 1.00 73.81 84 ASP A C 1
ATOM 660 O O . ASP A 1 84 ? 26.169 -7.046 -22.778 1.00 73.81 84 ASP A O 1
ATOM 664 N N . GLY A 1 85 ? 24.605 -8.640 -22.570 1.00 76.56 85 GLY A N 1
ATOM 665 C CA . GLY A 1 85 ? 25.307 -9.426 -21.543 1.00 76.56 85 GLY A CA 1
ATOM 666 C C . GLY A 1 85 ? 24.883 -9.170 -20.091 1.00 76.56 85 GLY A C 1
ATOM 667 O O . GLY A 1 85 ? 25.285 -9.929 -19.214 1.00 76.56 85 GLY A O 1
ATOM 668 N N . LEU A 1 86 ? 24.038 -8.169 -19.821 1.00 83.19 86 LEU A N 1
ATOM 669 C CA . LEU A 1 86 ? 23.438 -7.986 -18.493 1.00 83.19 86 LEU A CA 1
ATOM 670 C C . LEU A 1 86 ? 22.279 -8.962 -18.272 1.00 83.19 86 LEU A C 1
ATOM 672 O O . LEU A 1 86 ? 21.306 -8.971 -19.039 1.00 83.19 86 LEU A O 1
ATOM 676 N N . ASP A 1 87 ? 22.356 -9.731 -17.186 1.00 88.00 87 ASP A N 1
ATOM 677 C CA . ASP A 1 87 ? 21.266 -10.605 -16.771 1.00 88.00 87 ASP A CA 1
ATOM 678 C C . ASP A 1 87 ? 20.044 -9.789 -16.281 1.00 88.00 87 ASP A C 1
ATOM 680 O O . ASP A 1 87 ? 20.101 -8.577 -16.035 1.00 88.00 87 ASP A O 1
ATOM 684 N N . ALA A 1 88 ? 18.885 -10.441 -16.161 1.00 85.88 88 ALA A N 1
ATOM 685 C CA . ALA A 1 88 ? 17.654 -9.760 -15.751 1.00 85.88 88 ALA A CA 1
ATOM 686 C C . ALA A 1 88 ? 17.709 -9.237 -14.300 1.00 85.88 88 ALA A C 1
ATOM 688 O O . ALA A 1 88 ? 17.025 -8.271 -13.951 1.00 85.88 88 ALA A O 1
ATOM 689 N N . LYS A 1 89 ? 18.517 -9.866 -13.443 1.00 88.56 89 LYS A N 1
ATOM 690 C CA . LYS A 1 89 ? 18.635 -9.532 -12.023 1.00 88.56 89 LYS A CA 1
ATOM 691 C C . LYS A 1 89 ? 19.463 -8.262 -11.831 1.00 88.56 89 LYS A C 1
ATOM 693 O O . LYS A 1 89 ? 19.052 -7.376 -11.080 1.00 88.56 89 LYS A O 1
ATOM 698 N N . ASP A 1 90 ? 20.563 -8.141 -12.556 1.00 90.44 90 ASP A N 1
ATOM 699 C CA . ASP A 1 90 ? 21.446 -6.986 -12.597 1.00 90.44 90 ASP A CA 1
ATOM 700 C C . ASP A 1 90 ? 20.727 -5.787 -13.208 1.00 90.44 90 ASP A C 1
ATOM 702 O O . ASP A 1 90 ? 20.784 -4.690 -12.651 1.00 90.44 90 ASP A O 1
ATOM 706 N N . LYS A 1 91 ? 19.929 -5.991 -14.268 1.00 91.12 91 LYS A N 1
ATOM 707 C CA . LYS A 1 91 ? 19.056 -4.938 -14.823 1.00 91.12 91 LYS A CA 1
ATOM 708 C C . LYS A 1 91 ? 18.090 -4.381 -13.779 1.00 91.12 91 LYS A C 1
ATOM 710 O O . LYS A 1 91 ? 17.955 -3.160 -13.650 1.00 91.12 91 LYS A O 1
ATOM 715 N N . ARG A 1 92 ? 17.451 -5.245 -12.984 1.00 93.00 92 ARG A N 1
ATOM 716 C CA . ARG A 1 92 ? 16.581 -4.801 -11.881 1.00 93.00 92 ARG A CA 1
ATOM 717 C C . ARG A 1 92 ? 17.366 -4.114 -10.766 1.00 93.00 92 ARG A C 1
ATOM 719 O O . ARG A 1 92 ? 16.865 -3.151 -10.191 1.00 93.00 92 ARG A O 1
ATOM 726 N N . HIS A 1 93 ? 18.588 -4.557 -10.468 1.00 92.94 93 HIS A N 1
ATOM 727 C CA . HIS A 1 93 ? 19.440 -3.900 -9.477 1.00 92.94 93 HIS A CA 1
ATOM 728 C C . HIS A 1 93 ? 19.838 -2.483 -9.914 1.00 92.94 93 HIS A C 1
ATOM 730 O O . HIS A 1 93 ? 19.665 -1.536 -9.148 1.00 92.94 93 HIS A O 1
ATOM 736 N N . LEU A 1 94 ? 20.286 -2.322 -11.161 1.00 93.94 94 LEU A N 1
ATOM 737 C CA . LEU A 1 94 ? 20.624 -1.025 -11.753 1.00 93.94 94 LEU A CA 1
ATOM 738 C C . LEU A 1 94 ? 19.404 -0.100 -11.813 1.00 93.94 94 LEU A C 1
ATOM 740 O O . LEU A 1 94 ? 19.490 1.058 -11.404 1.00 93.94 94 LEU A O 1
ATOM 744 N N . SER A 1 95 ? 18.248 -0.632 -12.220 1.00 94.94 95 SER A N 1
ATOM 745 C CA . SER A 1 95 ? 16.994 0.127 -12.226 1.00 94.94 95 SER A CA 1
ATOM 746 C C . SER A 1 95 ? 16.627 0.621 -10.829 1.00 94.94 95 SER A C 1
ATOM 748 O O . SER A 1 95 ? 16.251 1.779 -10.653 1.00 94.94 95 SER A O 1
ATOM 750 N N . LEU A 1 96 ? 16.792 -0.225 -9.805 1.00 95.50 96 LEU A N 1
ATOM 751 C CA . LEU A 1 96 ? 16.545 0.173 -8.424 1.00 95.50 96 LEU A CA 1
ATOM 752 C C . LEU A 1 96 ? 17.506 1.277 -7.968 1.00 95.50 96 LEU A C 1
ATOM 754 O O . LEU A 1 96 ? 17.074 2.181 -7.257 1.00 95.50 96 LEU A O 1
ATOM 758 N N . LEU A 1 97 ? 18.786 1.229 -8.347 1.00 94.88 97 LEU A N 1
ATOM 759 C CA . LEU A 1 97 ? 19.748 2.280 -7.998 1.00 94.88 97 LEU A CA 1
ATOM 760 C C . LEU A 1 97 ? 19.344 3.635 -8.589 1.00 94.88 97 LEU A C 1
ATOM 762 O O . LEU A 1 97 ? 19.369 4.636 -7.871 1.00 94.88 97 LEU A O 1
ATOM 766 N N . ALA A 1 98 ? 18.907 3.659 -9.848 1.00 95.12 98 ALA A N 1
ATOM 767 C CA . ALA A 1 98 ? 18.431 4.879 -10.493 1.00 95.12 98 ALA A CA 1
ATOM 768 C C . ALA A 1 98 ? 17.142 5.410 -9.833 1.00 95.12 98 ALA A C 1
ATOM 770 O O . ALA A 1 98 ? 17.079 6.577 -9.447 1.00 95.12 98 ALA A O 1
ATOM 771 N N . ILE A 1 99 ? 16.164 4.535 -9.568 1.00 96.06 99 ILE A N 1
ATOM 772 C CA . ILE A 1 99 ? 14.929 4.903 -8.854 1.00 96.06 99 ILE A CA 1
ATOM 773 C C . ILE A 1 99 ? 15.234 5.409 -7.434 1.00 96.06 99 ILE A C 1
ATOM 775 O O . ILE A 1 99 ? 14.591 6.343 -6.957 1.00 96.06 99 ILE A O 1
ATOM 779 N N . LYS A 1 100 ? 16.226 4.836 -6.737 1.00 95.12 100 LYS A N 1
ATOM 780 C CA . LYS A 1 100 ? 16.665 5.323 -5.418 1.00 95.12 100 LYS A CA 1
ATOM 781 C C . LYS A 1 100 ? 17.263 6.723 -5.492 1.00 95.12 100 LYS A C 1
ATOM 783 O O . LYS A 1 100 ? 17.025 7.514 -4.582 1.00 95.12 100 LYS A O 1
ATOM 788 N N . ALA A 1 101 ? 18.028 7.031 -6.537 1.00 94.44 101 ALA A N 1
ATOM 789 C CA . ALA A 1 101 ? 18.554 8.376 -6.735 1.00 94.44 101 ALA A CA 1
ATOM 790 C C . ALA A 1 101 ? 17.408 9.394 -6.883 1.00 94.44 101 ALA A C 1
ATOM 792 O O . ALA A 1 101 ? 17.403 10.412 -6.190 1.00 94.44 101 ALA A O 1
ATOM 793 N N . GLU A 1 102 ? 16.389 9.072 -7.686 1.00 95.25 102 GLU A N 1
ATOM 794 C CA . GLU A 1 102 ? 15.183 9.900 -7.831 1.00 95.25 102 GLU A CA 1
ATOM 795 C C . GLU A 1 102 ? 14.384 10.012 -6.526 1.00 95.25 102 GLU A C 1
ATOM 797 O O . GLU A 1 102 ? 13.933 11.098 -6.166 1.00 95.25 102 GLU A O 1
ATOM 802 N N . LEU A 1 103 ? 14.258 8.920 -5.767 1.00 94.31 103 LEU A N 1
ATOM 803 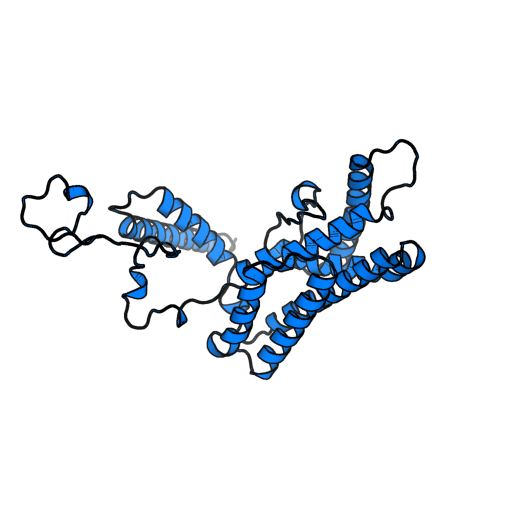C CA . LEU A 1 103 ? 13.601 8.911 -4.459 1.00 94.31 103 LEU A CA 1
ATOM 804 C C . LEU A 1 103 ? 14.264 9.883 -3.480 1.00 94.31 103 LEU A C 1
ATOM 806 O O . LEU A 1 103 ? 13.584 10.681 -2.832 1.00 94.31 103 LEU A O 1
ATOM 810 N N . PHE A 1 104 ? 15.590 9.831 -3.362 1.00 91.88 104 PHE A N 1
ATOM 811 C CA . PHE A 1 104 ? 16.312 10.713 -2.449 1.00 91.88 104 PHE A CA 1
ATOM 812 C C . PHE A 1 104 ? 16.314 12.164 -2.926 1.00 91.88 104 PHE A C 1
ATOM 814 O O . PHE A 1 104 ? 16.257 13.072 -2.092 1.00 91.88 104 PHE A O 1
ATOM 821 N N . GLN A 1 105 ? 16.308 12.398 -4.239 1.00 93.00 105 GLN A N 1
ATOM 822 C CA . GLN A 1 105 ? 16.109 13.733 -4.794 1.00 93.00 105 GLN A CA 1
ATOM 823 C C . GLN A 1 105 ? 14.711 14.272 -4.450 1.00 93.00 105 GLN A C 1
ATOM 825 O O . GLN A 1 105 ? 14.594 15.371 -3.905 1.00 93.00 105 GLN A O 1
ATOM 830 N N . PHE A 1 106 ? 13.664 13.464 -4.632 1.00 92.19 106 PHE A N 1
ATOM 831 C CA . PHE A 1 106 ? 12.298 13.803 -4.234 1.00 92.19 106 PHE A CA 1
ATOM 832 C C . PHE A 1 106 ? 12.200 14.124 -2.732 1.00 92.19 106 PHE A C 1
ATOM 834 O O . PHE A 1 106 ? 11.609 15.132 -2.342 1.00 92.19 106 PHE A O 1
ATOM 841 N N . TYR A 1 107 ? 12.834 13.332 -1.861 1.00 90.44 107 TYR A N 1
ATOM 842 C CA . TYR A 1 107 ? 12.880 13.620 -0.420 1.00 90.44 107 TYR A CA 1
ATOM 843 C C . TYR A 1 107 ? 13.611 14.928 -0.101 1.00 90.44 107 TYR A C 1
ATOM 845 O O . TYR A 1 107 ? 13.137 15.725 0.715 1.00 90.44 107 TYR A O 1
ATOM 853 N N . LYS A 1 108 ? 14.729 15.197 -0.785 1.00 88.69 108 LYS A N 1
ATOM 854 C CA . LYS A 1 108 ? 15.496 16.441 -0.639 1.00 88.69 108 LYS A CA 1
ATOM 855 C C . LYS A 1 108 ? 14.691 17.673 -1.044 1.00 88.69 108 LYS A C 1
ATOM 857 O O . LYS A 1 108 ? 14.934 18.736 -0.477 1.00 88.69 108 LYS A O 1
ATOM 862 N N . GLU A 1 109 ? 13.756 17.554 -1.978 1.00 88.31 109 GLU A N 1
ATOM 863 C CA . GLU A 1 109 ? 12.854 18.637 -2.384 1.00 88.31 109 GLU A CA 1
ATOM 864 C C . GLU A 1 109 ? 11.679 18.801 -1.416 1.00 88.31 109 GLU A C 1
ATOM 866 O O . GLU A 1 109 ? 11.270 19.917 -1.095 1.00 88.31 109 GLU A O 1
ATOM 871 N N . LYS A 1 110 ? 11.157 17.691 -0.887 1.00 84.56 110 LYS A N 1
ATOM 872 C CA . LYS A 1 110 ? 9.981 17.680 -0.009 1.00 84.56 110 LYS A CA 1
ATOM 873 C C . LYS A 1 110 ? 10.283 17.886 1.480 1.00 84.56 110 LYS A C 1
ATOM 875 O O . LYS A 1 110 ? 9.329 17.765 2.238 1.00 84.56 110 LYS A O 1
ATOM 880 N N . ARG A 1 111 ? 11.535 18.222 1.870 1.00 66.94 111 ARG A N 1
ATOM 881 C CA . ARG A 1 111 ? 12.211 18.436 3.200 1.00 66.94 111 ARG A CA 1
ATOM 882 C C . ARG A 1 111 ? 11.432 18.454 4.536 1.00 66.94 111 ARG A C 1
ATOM 884 O O . ARG A 1 111 ? 12.065 18.374 5.581 1.00 66.94 111 ARG A O 1
ATOM 891 N N . LYS A 1 112 ? 10.115 18.625 4.549 1.00 66.50 112 LYS A N 1
ATOM 892 C CA . LYS A 1 112 ? 9.234 18.749 5.716 1.00 66.50 112 LYS A CA 1
ATOM 893 C C . LYS A 1 112 ? 8.453 17.475 6.075 1.00 66.50 112 LYS A C 1
ATOM 895 O O . LYS A 1 112 ? 7.723 17.509 7.060 1.00 66.50 112 LYS A O 1
ATOM 900 N N . ASP A 1 113 ? 8.548 16.391 5.305 1.00 65.38 113 ASP A N 1
ATOM 901 C CA . ASP A 1 113 ? 7.770 15.167 5.566 1.00 65.38 113 ASP A CA 1
ATOM 902 C C . ASP A 1 113 ? 8.576 14.159 6.418 1.00 65.38 113 ASP A C 1
ATOM 904 O O . ASP A 1 113 ? 9.682 13.808 6.020 1.00 65.38 113 ASP A O 1
ATOM 908 N N . PRO A 1 114 ? 8.091 13.702 7.589 1.00 65.19 114 PRO A N 1
ATOM 909 C CA . PRO A 1 114 ? 8.826 12.760 8.442 1.00 65.19 114 PRO A CA 1
ATOM 910 C C . PRO A 1 114 ? 8.770 11.292 7.972 1.00 65.19 114 PRO A C 1
ATOM 912 O O . PRO A 1 114 ? 9.481 10.450 8.524 1.00 65.19 114 PRO A O 1
ATOM 915 N N . ASP A 1 115 ? 7.938 10.965 6.981 1.00 78.38 115 ASP A N 1
ATOM 916 C CA . ASP A 1 115 ? 7.549 9.586 6.653 1.00 78.38 115 ASP A CA 1
ATOM 917 C C . ASP A 1 115 ? 8.440 8.925 5.572 1.00 78.38 115 ASP A C 1
ATOM 919 O O . ASP A 1 115 ? 7.954 8.335 4.604 1.00 78.38 115 ASP A O 1
ATOM 923 N N . TRP A 1 116 ? 9.766 9.028 5.708 1.00 83.38 116 TRP A N 1
ATOM 924 C CA . TRP A 1 116 ? 10.728 8.555 4.699 1.00 83.38 116 TRP A CA 1
ATOM 925 C C . TRP A 1 116 ? 11.232 7.133 4.929 1.00 83.38 116 TRP A C 1
ATOM 927 O O . TRP A 1 116 ? 11.519 6.725 6.057 1.00 83.38 116 TRP A O 1
ATOM 937 N N . VAL A 1 117 ? 11.431 6.397 3.832 1.00 84.19 117 VAL A N 1
ATOM 938 C CA . VAL A 1 117 ? 12.178 5.137 3.871 1.00 84.19 117 VAL A CA 1
ATOM 939 C C . VAL A 1 117 ? 13.681 5.424 3.839 1.00 84.19 117 VAL A C 1
ATOM 941 O O . VAL A 1 117 ? 14.170 6.184 3.007 1.00 84.19 117 VAL A O 1
ATOM 944 N N . TRP A 1 118 ? 14.434 4.792 4.738 1.00 80.12 118 TRP A N 1
ATOM 945 C CA . TRP A 1 118 ? 15.892 4.950 4.796 1.00 80.12 118 TRP A CA 1
ATOM 946 C C . TRP A 1 118 ? 16.618 4.141 3.724 1.00 80.12 118 TRP A C 1
ATOM 948 O O . TRP A 1 118 ? 17.652 4.559 3.212 1.00 80.12 118 TRP A O 1
ATOM 958 N N . ASN A 1 119 ? 16.087 2.964 3.393 1.00 85.75 119 ASN A N 1
ATOM 959 C CA . ASN A 1 119 ? 16.680 2.082 2.404 1.00 85.75 119 ASN A CA 1
ATOM 960 C C . ASN A 1 119 ? 15.592 1.304 1.664 1.00 85.75 119 ASN A C 1
ATOM 962 O O . ASN A 1 119 ? 14.855 0.539 2.278 1.00 85.75 119 ASN A O 1
ATOM 966 N N . LEU A 1 120 ? 15.523 1.487 0.347 1.00 90.94 120 LEU A N 1
ATOM 967 C CA . LEU A 1 120 ? 14.695 0.684 -0.546 1.00 90.94 120 LEU A CA 1
ATOM 968 C C . LEU A 1 120 ? 15.542 -0.460 -1.125 1.00 90.94 120 LEU A C 1
ATOM 970 O O . LEU A 1 120 ? 16.661 -0.228 -1.594 1.00 90.94 120 LEU A O 1
ATOM 974 N N . THR A 1 121 ? 15.021 -1.687 -1.079 1.00 92.06 121 THR A N 1
ATOM 975 C CA . THR A 1 121 ? 15.701 -2.905 -1.557 1.00 92.06 121 THR A CA 1
ATOM 976 C C . THR A 1 121 ? 14.747 -3.774 -2.377 1.00 92.06 121 THR A C 1
ATOM 978 O O . THR A 1 121 ? 13.536 -3.707 -2.182 1.00 92.06 121 THR A O 1
ATOM 981 N N . LEU A 1 122 ? 15.274 -4.611 -3.280 1.00 91.50 122 LEU A N 1
ATOM 982 C CA . LEU A 1 122 ? 14.441 -5.505 -4.102 1.00 91.50 122 LEU A CA 1
ATOM 983 C C . LEU A 1 122 ? 13.655 -6.514 -3.252 1.00 91.50 122 LEU A C 1
ATOM 985 O O . LEU A 1 122 ? 12.501 -6.799 -3.549 1.00 91.50 122 LEU A O 1
ATOM 989 N N . THR A 1 123 ? 14.242 -7.004 -2.158 1.00 90.50 123 THR A N 1
ATOM 990 C CA . THR A 1 123 ? 13.582 -7.946 -1.240 1.00 90.50 123 THR A CA 1
ATOM 991 C C . THR A 1 123 ? 12.357 -7.343 -0.564 1.00 90.50 123 THR A C 1
ATOM 993 O O . THR A 1 123 ? 11.446 -8.074 -0.189 1.00 90.50 123 THR A O 1
ATOM 996 N N . MET A 1 124 ? 12.296 -6.014 -0.436 1.00 92.50 124 MET A N 1
ATOM 997 C CA . MET A 1 124 ? 11.113 -5.346 0.090 1.00 92.50 124 MET A CA 1
ATOM 998 C C . MET A 1 124 ? 9.955 -5.332 -0.891 1.00 92.50 124 MET A C 1
ATOM 1000 O O . MET A 1 124 ? 8.850 -5.157 -0.407 1.00 92.50 124 MET A O 1
ATOM 1004 N N . LEU A 1 125 ? 10.193 -5.451 -2.203 1.00 92.25 125 LEU A N 1
ATOM 1005 C CA . LEU A 1 125 ? 9.212 -5.164 -3.256 1.00 92.25 125 LEU A CA 1
ATOM 1006 C C . LEU A 1 125 ? 8.515 -6.404 -3.823 1.00 92.25 125 LEU A C 1
ATOM 1008 O O . LEU A 1 125 ? 7.556 -6.249 -4.579 1.00 92.25 125 LEU A O 1
ATOM 1012 N N . GLY A 1 126 ? 8.946 -7.613 -3.461 1.00 90.75 126 GLY A N 1
ATOM 1013 C CA . GLY A 1 126 ? 8.418 -8.838 -4.065 1.00 90.75 126 GLY A CA 1
ATOM 1014 C C . GLY A 1 126 ? 8.621 -8.854 -5.584 1.00 90.75 126 GLY A C 1
ATOM 1015 O O . GLY A 1 126 ? 9.601 -8.314 -6.103 1.00 90.75 126 GLY A O 1
ATOM 1016 N N . THR A 1 127 ? 7.688 -9.468 -6.305 1.00 88.81 127 THR A N 1
ATOM 1017 C CA . THR A 1 127 ? 7.680 -9.490 -7.775 1.00 88.81 127 THR A CA 1
ATOM 1018 C C . THR A 1 127 ? 6.443 -8.792 -8.321 1.00 88.81 127 THR A C 1
ATOM 1020 O O . THR A 1 127 ? 5.550 -8.414 -7.566 1.00 88.81 127 THR A O 1
ATOM 1023 N N . TYR A 1 128 ? 6.385 -8.614 -9.641 1.00 87.38 128 TYR A N 1
ATOM 1024 C CA . TYR A 1 128 ? 5.201 -8.065 -10.287 1.00 87.38 128 TYR A CA 1
ATOM 1025 C C . TYR A 1 128 ? 3.952 -8.933 -10.039 1.00 87.38 128 TYR A C 1
ATOM 1027 O O . TYR A 1 128 ? 2.920 -8.412 -9.628 1.00 87.38 128 TYR A O 1
ATOM 1035 N N . ASP A 1 129 ? 4.073 -10.254 -10.211 1.00 87.19 129 ASP A N 1
ATOM 1036 C CA . ASP A 1 129 ? 2.958 -11.201 -10.039 1.00 87.19 129 ASP A CA 1
ATOM 1037 C C . ASP A 1 129 ? 2.594 -11.448 -8.570 1.00 87.19 129 ASP A C 1
ATOM 1039 O O . ASP A 1 129 ? 1.463 -11.809 -8.246 1.00 87.19 129 ASP A O 1
ATOM 1043 N N . ASN A 1 130 ? 3.557 -11.254 -7.667 1.00 89.50 130 ASN A N 1
ATOM 1044 C CA . ASN A 1 130 ? 3.362 -11.379 -6.230 1.00 89.50 130 ASN A CA 1
ATOM 1045 C C . ASN A 1 130 ? 3.910 -10.132 -5.517 1.00 89.50 130 ASN A C 1
ATOM 1047 O O . ASN A 1 130 ? 4.991 -10.184 -4.910 1.00 89.50 130 ASN A O 1
ATOM 1051 N N . PRO A 1 131 ? 3.197 -8.993 -5.619 1.00 91.69 131 PRO A N 1
ATOM 1052 C CA . PRO A 1 131 ? 3.647 -7.742 -5.042 1.00 91.69 131 PRO A CA 1
ATOM 1053 C C . PRO A 1 131 ? 3.572 -7.814 -3.518 1.00 91.69 131 PRO A C 1
ATOM 1055 O O . PRO A 1 131 ? 2.560 -8.190 -2.925 1.00 91.69 131 PRO A O 1
ATOM 1058 N N . SER A 1 132 ? 4.647 -7.395 -2.867 1.00 93.00 132 SER A N 1
ATOM 1059 C CA . SER A 1 132 ? 4.723 -7.252 -1.417 1.00 93.00 132 SER A CA 1
ATOM 1060 C C . SER A 1 132 ? 5.532 -6.007 -1.102 1.00 93.00 132 SER A C 1
ATOM 1062 O O . SER A 1 132 ? 6.545 -5.792 -1.756 1.00 93.00 132 SER A O 1
ATOM 1064 N N . LEU A 1 133 ? 5.125 -5.201 -0.117 1.00 93.75 133 LEU A N 1
ATOM 1065 C CA . LEU A 1 133 ? 5.966 -4.118 0.398 1.00 93.75 133 LEU A CA 1
ATOM 1066 C C . LEU A 1 133 ? 6.274 -4.337 1.879 1.00 93.75 133 LEU A C 1
ATOM 1068 O O . LEU A 1 133 ? 5.420 -4.119 2.734 1.00 93.75 133 LEU A O 1
ATOM 1072 N N . HIS A 1 134 ? 7.515 -4.698 2.197 1.00 90.25 134 HIS A N 1
ATOM 1073 C CA . HIS A 1 134 ? 7.987 -4.827 3.580 1.00 90.25 134 HIS A CA 1
ATOM 1074 C C . HIS A 1 134 ? 8.456 -3.485 4.162 1.00 90.25 134 HIS A C 1
ATOM 1076 O O . HIS A 1 134 ? 9.593 -3.352 4.607 1.00 90.25 134 HIS A O 1
ATOM 1082 N N . ALA A 1 135 ? 7.579 -2.481 4.152 1.00 87.44 135 ALA A N 1
ATOM 1083 C CA . ALA A 1 135 ? 7.830 -1.168 4.746 1.00 87.44 135 ALA A CA 1
ATOM 1084 C C . ALA A 1 135 ? 6.995 -0.967 6.015 1.00 87.44 135 ALA A C 1
ATOM 1086 O O . ALA A 1 135 ? 5.971 -1.624 6.230 1.00 87.44 135 ALA A O 1
ATOM 1087 N N . LYS A 1 136 ? 7.389 -0.013 6.859 1.00 86.88 136 LYS A N 1
ATOM 1088 C CA . LYS A 1 136 ? 6.501 0.448 7.931 1.00 86.88 136 LYS A CA 1
ATOM 1089 C C . LYS A 1 136 ? 5.313 1.188 7.324 1.00 86.88 136 LYS A C 1
ATOM 1091 O O . LYS A 1 136 ? 5.393 1.772 6.243 1.00 86.88 136 LYS A O 1
ATOM 1096 N N . ALA A 1 137 ? 4.205 1.218 8.055 1.00 82.88 137 ALA A N 1
ATOM 1097 C CA . ALA A 1 137 ? 3.002 1.910 7.605 1.00 82.88 137 ALA A CA 1
ATOM 1098 C C . ALA A 1 137 ? 3.249 3.404 7.311 1.00 82.88 137 ALA A C 1
ATOM 1100 O O . ALA A 1 137 ? 2.769 3.893 6.295 1.00 82.88 137 ALA A O 1
ATOM 1101 N N . ALA A 1 138 ? 4.057 4.097 8.126 1.00 83.94 138 ALA A N 1
ATOM 1102 C CA . ALA A 1 138 ? 4.466 5.480 7.856 1.00 83.94 138 ALA A CA 1
ATOM 1103 C C . ALA A 1 138 ? 5.282 5.593 6.555 1.00 83.94 138 ALA A C 1
ATOM 1105 O O . ALA A 1 138 ? 4.916 6.339 5.660 1.00 83.94 138 ALA A O 1
ATOM 1106 N N . GLU A 1 139 ? 6.309 4.758 6.382 1.00 89.19 139 GLU A N 1
ATOM 1107 C CA . GLU A 1 139 ? 7.147 4.724 5.169 1.00 89.19 139 GLU A CA 1
ATOM 1108 C C . GLU A 1 139 ? 6.317 4.453 3.892 1.00 89.19 139 GLU A C 1
ATOM 1110 O O . GLU A 1 139 ? 6.634 4.948 2.812 1.00 89.19 139 GLU A O 1
ATOM 1115 N N . SER A 1 140 ? 5.209 3.714 4.018 1.00 89.94 140 SER A N 1
ATOM 1116 C CA . SER A 1 140 ? 4.297 3.411 2.904 1.00 89.94 140 SER A CA 1
ATOM 1117 C C . SER A 1 140 ? 3.565 4.657 2.386 1.00 89.94 140 SER A C 1
ATOM 1119 O O . SER A 1 140 ? 3.326 4.754 1.184 1.00 89.94 140 SER A O 1
ATOM 1121 N N . HIS A 1 141 ? 3.268 5.636 3.254 1.00 87.31 141 HIS A N 1
ATOM 1122 C CA . HIS A 1 141 ? 2.728 6.946 2.849 1.00 87.31 141 HIS A CA 1
ATOM 1123 C C . HIS A 1 141 ? 3.726 7.724 2.003 1.00 87.31 141 HIS A C 1
ATOM 1125 O O . HIS A 1 141 ? 3.396 8.181 0.907 1.00 87.31 141 HIS A O 1
ATOM 1131 N N . GLY A 1 142 ? 4.956 7.868 2.502 1.00 89.62 142 GLY A N 1
ATOM 1132 C CA . GLY A 1 142 ? 6.007 8.594 1.792 1.00 89.62 142 GLY A CA 1
ATOM 1133 C C . GLY A 1 142 ? 6.304 7.973 0.429 1.00 89.62 142 GLY A C 1
ATOM 1134 O O . GLY A 1 142 ? 6.446 8.689 -0.564 1.00 89.62 142 GLY A O 1
ATOM 1135 N N . LEU A 1 143 ? 6.325 6.640 0.357 1.00 93.81 143 LEU A N 1
ATOM 1136 C CA . LEU A 1 143 ? 6.511 5.916 -0.897 1.00 93.81 143 LEU A CA 1
ATOM 1137 C C . LEU A 1 143 ? 5.328 6.062 -1.862 1.00 93.81 143 LEU A C 1
ATOM 1139 O O . LEU A 1 143 ? 5.562 6.199 -3.056 1.00 93.81 143 LEU A O 1
ATOM 1143 N N . ALA A 1 144 ? 4.079 6.092 -1.391 1.00 94.19 144 ALA A N 1
ATOM 1144 C CA . ALA A 1 144 ? 2.921 6.317 -2.263 1.00 94.19 144 ALA A CA 1
ATOM 1145 C C . ALA A 1 144 ? 2.947 7.708 -2.923 1.00 94.19 144 ALA A C 1
ATOM 1147 O O . ALA A 1 144 ? 2.668 7.842 -4.120 1.00 94.19 144 ALA A O 1
ATOM 1148 N N . LYS A 1 145 ? 3.362 8.739 -2.174 1.00 94.00 145 LYS A N 1
ATOM 1149 C CA . LYS A 1 145 ? 3.592 10.086 -2.722 1.00 94.00 145 LYS A CA 1
ATOM 1150 C C . LYS A 1 145 ? 4.694 10.078 -3.778 1.00 94.00 145 LYS A C 1
ATOM 1152 O O . LYS A 1 145 ? 4.501 10.646 -4.851 1.00 94.00 145 LYS A O 1
ATOM 1157 N N . PHE A 1 146 ? 5.813 9.413 -3.488 1.00 95.06 146 PHE A N 1
ATOM 1158 C CA . PHE A 1 146 ? 6.915 9.273 -4.438 1.00 95.06 146 PHE A CA 1
ATOM 1159 C C . PHE A 1 146 ? 6.490 8.531 -5.708 1.00 95.06 146 PHE A C 1
ATOM 1161 O O . PHE A 1 146 ? 6.738 9.025 -6.796 1.00 95.06 146 PHE A O 1
ATOM 1168 N N . VAL A 1 147 ? 5.804 7.394 -5.592 1.00 96.69 147 VAL A N 1
ATOM 1169 C CA . VAL A 1 147 ? 5.322 6.614 -6.741 1.00 96.69 147 VAL A CA 1
ATOM 1170 C C . VAL A 1 147 ? 4.405 7.447 -7.633 1.00 96.69 147 VAL A C 1
ATOM 1172 O O . VAL A 1 147 ? 4.539 7.410 -8.851 1.00 96.69 147 VAL A O 1
ATOM 1175 N N . CYS A 1 148 ? 3.495 8.226 -7.043 1.00 97.25 148 CYS A N 1
ATOM 1176 C CA . CYS A 1 148 ? 2.641 9.129 -7.811 1.00 97.25 148 CYS A CA 1
ATOM 1177 C C . CYS A 1 148 ? 3.468 10.148 -8.607 1.00 97.25 148 CYS A C 1
ATOM 1179 O O . CYS A 1 148 ? 3.194 10.350 -9.784 1.00 97.25 148 CYS A O 1
ATOM 1181 N N . HIS A 1 149 ? 4.481 10.749 -7.976 1.00 96.44 149 HIS A N 1
ATOM 1182 C CA . HIS A 1 149 ? 5.387 11.692 -8.628 1.00 96.44 149 HIS A CA 1
ATOM 1183 C C . HIS A 1 149 ? 6.227 11.024 -9.725 1.00 96.44 149 HIS A C 1
ATOM 1185 O O . HIS A 1 149 ? 6.291 11.532 -10.834 1.00 96.44 149 HIS A O 1
ATOM 1191 N N . LEU A 1 150 ? 6.818 9.862 -9.444 1.00 96.75 150 LEU A N 1
ATOM 1192 C CA . LEU A 1 150 ? 7.632 9.102 -10.391 1.00 96.75 150 LEU A CA 1
ATOM 1193 C C . LEU A 1 150 ? 6.830 8.749 -11.650 1.00 96.75 150 LEU A C 1
ATOM 1195 O O . LEU A 1 150 ? 7.294 8.960 -12.767 1.00 96.75 150 LEU A O 1
ATOM 1199 N N . LEU A 1 151 ? 5.609 8.238 -11.475 1.00 97.38 151 LEU A N 1
ATOM 1200 C CA . LEU A 1 151 ? 4.751 7.873 -12.600 1.00 97.38 151 LEU A CA 1
ATOM 1201 C C . LEU A 1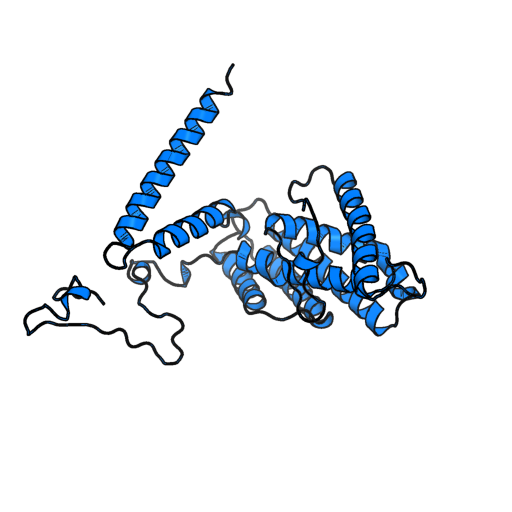 151 ? 4.313 9.095 -13.414 1.00 97.38 151 LEU A C 1
ATOM 1203 O O . LEU A 1 151 ? 4.240 9.000 -14.634 1.00 97.38 151 LEU A O 1
ATOM 1207 N N . GLU A 1 152 ? 4.030 10.222 -12.758 1.00 97.44 152 GLU A N 1
ATOM 1208 C CA . GLU A 1 152 ? 3.684 11.483 -13.423 1.00 97.44 152 GLU A CA 1
ATOM 1209 C C . GLU A 1 152 ? 4.847 12.004 -14.272 1.00 97.44 152 GLU A C 1
ATOM 1211 O O . GLU A 1 152 ? 4.672 12.255 -15.462 1.00 97.44 152 GLU A O 1
ATOM 1216 N N . THR A 1 153 ? 6.041 12.089 -13.680 1.00 96.62 153 THR A N 1
ATOM 1217 C CA . THR A 1 153 ? 7.255 12.606 -14.324 1.00 96.62 153 THR A CA 1
ATOM 1218 C C . THR A 1 153 ? 7.634 11.815 -15.576 1.00 96.62 153 THR A C 1
ATOM 1220 O O . THR A 1 153 ? 8.076 12.398 -16.562 1.00 96.62 153 THR A O 1
ATOM 1223 N N . HIS A 1 154 ? 7.441 10.493 -15.566 1.00 96.06 154 HIS A N 1
ATOM 1224 C CA . HIS A 1 154 ? 7.849 9.612 -16.669 1.00 96.06 154 HIS A CA 1
ATOM 1225 C C . HIS A 1 154 ? 6.696 9.191 -17.594 1.00 96.06 154 HIS A C 1
ATOM 1227 O O . HIS A 1 154 ? 6.889 8.341 -18.465 1.00 96.06 154 HIS A O 1
ATOM 1233 N N . MET A 1 155 ? 5.503 9.783 -17.457 1.00 95.81 155 MET A N 1
ATOM 1234 C CA . MET A 1 155 ? 4.309 9.375 -18.215 1.00 95.81 155 MET A CA 1
ATOM 1235 C C . MET A 1 155 ? 4.476 9.506 -19.737 1.00 95.81 155 MET A C 1
ATOM 1237 O O . MET A 1 155 ? 4.040 8.632 -20.499 1.00 95.81 155 MET A O 1
ATOM 1241 N N . ASP A 1 156 ? 5.142 10.570 -20.181 1.00 95.75 156 ASP A N 1
ATOM 1242 C CA . ASP A 1 156 ? 5.424 10.809 -21.599 1.00 95.75 156 ASP A CA 1
ATOM 1243 C C . ASP A 1 156 ? 6.418 9.779 -22.144 1.00 95.75 156 ASP A C 1
ATOM 1245 O O . ASP A 1 156 ? 6.237 9.238 -23.239 1.00 95.75 156 ASP A O 1
ATOM 1249 N N . THR A 1 157 ? 7.424 9.419 -21.345 1.00 94.19 157 THR A N 1
ATOM 1250 C CA . THR A 1 157 ? 8.387 8.360 -21.671 1.00 94.19 157 THR A CA 1
ATOM 1251 C C . THR A 1 157 ? 7.697 7.001 -21.772 1.00 94.19 157 THR A C 1
ATOM 1253 O O . THR A 1 157 ? 7.929 6.275 -22.738 1.00 94.19 157 THR A O 1
ATOM 1256 N N . PHE A 1 158 ? 6.798 6.666 -20.838 1.00 93.50 158 PHE A N 1
ATOM 1257 C CA . PHE A 1 158 ? 6.011 5.432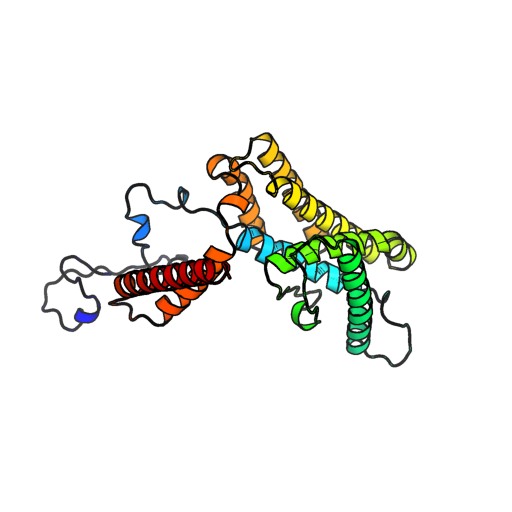 -20.920 1.00 93.50 158 PHE A CA 1
ATOM 1258 C C . PHE A 1 158 ? 5.166 5.392 -22.195 1.00 93.50 158 PHE A C 1
ATOM 1260 O O . PHE A 1 158 ? 5.125 4.373 -22.874 1.00 93.50 158 PHE A O 1
ATOM 1267 N N . THR A 1 159 ? 4.514 6.503 -22.543 1.00 93.56 159 THR A N 1
ATOM 1268 C CA . THR A 1 159 ? 3.625 6.567 -23.712 1.00 93.56 159 THR A CA 1
ATOM 1269 C C . THR A 1 159 ? 4.389 6.501 -25.036 1.00 93.56 159 THR A C 1
ATOM 1271 O O . THR A 1 159 ? 3.875 5.938 -25.997 1.00 93.56 159 THR A O 1
ATOM 1274 N N . SER A 1 160 ? 5.602 7.055 -25.093 1.00 94.00 160 SER A N 1
ATOM 1275 C CA . SER A 1 160 ? 6.402 7.119 -26.323 1.00 94.00 160 SER A CA 1
ATOM 1276 C C . SER A 1 160 ? 7.294 5.899 -26.555 1.00 94.00 160 SER A C 1
ATOM 1278 O O . SER A 1 160 ? 7.524 5.536 -27.705 1.00 94.00 160 SER A O 1
ATOM 1280 N N . ARG A 1 161 ? 7.821 5.273 -25.493 1.00 92.25 161 ARG A N 1
ATOM 1281 C CA . ARG A 1 161 ? 8.842 4.215 -25.606 1.00 92.25 161 ARG A CA 1
ATOM 1282 C C . ARG A 1 161 ? 8.346 2.810 -25.290 1.00 92.25 161 ARG A C 1
ATOM 1284 O O . ARG A 1 161 ? 9.056 1.855 -25.594 1.00 92.25 161 ARG A O 1
ATOM 1291 N N . MET A 1 162 ? 7.180 2.660 -24.664 1.00 92.44 162 MET A N 1
ATOM 1292 C CA . MET A 1 162 ? 6.667 1.345 -24.273 1.00 92.44 162 MET A CA 1
ATOM 1293 C C . MET A 1 162 ? 5.536 0.872 -25.194 1.00 92.44 162 MET A C 1
ATOM 1295 O O . MET A 1 162 ? 4.798 1.695 -25.737 1.00 92.44 162 MET A O 1
ATOM 1299 N N . PRO A 1 163 ? 5.337 -0.453 -25.321 1.00 93.44 163 PRO A N 1
ATOM 1300 C CA . PRO A 1 163 ? 4.153 -1.012 -25.964 1.00 93.44 163 PRO A CA 1
ATOM 1301 C C . PRO A 1 163 ? 2.851 -0.455 -25.369 1.00 93.44 163 PRO A C 1
ATOM 1303 O O . PRO A 1 163 ? 2.769 -0.191 -24.165 1.00 93.44 163 PRO A O 1
ATOM 1306 N N . GLU A 1 164 ? 1.811 -0.313 -26.195 1.00 93.62 164 GLU A N 1
ATOM 1307 C CA . GLU A 1 164 ? 0.564 0.369 -25.814 1.00 93.62 164 GLU A CA 1
ATOM 1308 C C . GLU A 1 164 ? -0.085 -0.221 -24.548 1.00 93.62 164 GLU A C 1
ATOM 1310 O O . GLU A 1 164 ? -0.569 0.512 -23.682 1.00 93.62 164 GLU A O 1
ATOM 1315 N N . ASN A 1 165 ? -0.066 -1.549 -24.404 1.00 93.31 165 ASN A N 1
ATOM 1316 C CA . ASN A 1 165 ? -0.594 -2.244 -23.230 1.00 93.31 165 ASN A CA 1
ATOM 1317 C C . ASN A 1 165 ? 0.155 -1.860 -21.942 1.00 93.31 165 ASN A C 1
ATOM 1319 O O . ASN A 1 165 ? -0.480 -1.617 -20.913 1.00 93.31 165 ASN A O 1
ATOM 1323 N N . MET A 1 166 ? 1.483 -1.752 -22.004 1.00 92.88 166 MET A N 1
ATOM 1324 C CA . MET A 1 166 ? 2.319 -1.354 -20.871 1.00 92.88 166 MET A CA 1
ATOM 1325 C C . MET A 1 166 ? 2.119 0.124 -20.537 1.00 92.88 166 MET A C 1
ATOM 1327 O O . MET A 1 166 ? 1.832 0.453 -19.389 1.00 92.88 166 MET A O 1
ATOM 1331 N N . ALA A 1 167 ? 2.140 1.004 -21.541 1.00 94.81 167 ALA A N 1
ATOM 1332 C CA . ALA A 1 167 ? 1.876 2.431 -21.355 1.00 94.81 167 ALA A CA 1
ATOM 1333 C C . ALA A 1 167 ? 0.500 2.684 -20.709 1.00 94.81 167 ALA A C 1
ATOM 1335 O O . ALA A 1 167 ? 0.352 3.500 -19.795 1.00 94.81 167 ALA A O 1
ATOM 1336 N N . ARG A 1 168 ? -0.527 1.942 -21.145 1.00 96.00 168 ARG A N 1
ATOM 1337 C CA . ARG A 1 168 ? -1.878 2.000 -20.573 1.00 96.00 168 ARG A CA 1
ATOM 1338 C C . ARG A 1 168 ? -1.903 1.540 -19.114 1.00 96.00 168 ARG A C 1
ATOM 1340 O O . ARG A 1 168 ? -2.573 2.171 -18.296 1.00 96.00 168 ARG A O 1
ATOM 1347 N N . LYS A 1 169 ? -1.150 0.493 -18.768 1.00 95.62 169 LYS A N 1
ATOM 1348 C CA . LYS A 1 169 ? -0.984 0.041 -17.380 1.00 95.62 169 LYS A CA 1
ATOM 1349 C C . LYS A 1 169 ? -0.296 1.104 -16.515 1.00 95.62 169 LYS A C 1
ATOM 1351 O O . LYS A 1 169 ? -0.793 1.387 -15.426 1.00 95.62 169 LYS A O 1
ATOM 1356 N N . GLY A 1 170 ? 0.749 1.766 -17.016 1.00 96.50 170 GLY A N 1
ATOM 1357 C CA . GLY A 1 170 ? 1.378 2.913 -16.345 1.00 96.50 170 GLY A CA 1
ATOM 1358 C C . GLY A 1 170 ? 0.378 4.030 -16.017 1.00 96.50 170 GLY A C 1
ATOM 1359 O O . GLY A 1 170 ? 0.336 4.518 -14.886 1.00 96.50 170 GLY A O 1
ATOM 1360 N N . LYS A 1 171 ? -0.520 4.361 -16.958 1.00 97.50 171 LYS A N 1
ATOM 1361 C CA . LYS A 1 171 ? -1.618 5.326 -16.735 1.00 97.50 171 LYS A CA 1
ATOM 1362 C C . LYS A 1 171 ? -2.574 4.882 -15.626 1.00 97.50 171 LYS A C 1
ATOM 1364 O O . LYS A 1 171 ? -2.996 5.700 -14.811 1.00 97.50 171 LYS A O 1
ATOM 1369 N N . TYR A 1 172 ? -2.915 3.596 -15.566 1.00 98.44 172 TYR A N 1
ATOM 1370 C CA . TYR A 1 172 ? -3.773 3.065 -14.504 1.00 98.44 172 TYR A CA 1
ATOM 1371 C C . TYR A 1 172 ? -3.098 3.111 -13.131 1.00 98.44 172 TYR A C 1
ATOM 1373 O O . TYR A 1 172 ? -3.733 3.527 -12.163 1.00 98.44 172 TYR A O 1
ATOM 1381 N N . LEU A 1 173 ? -1.812 2.766 -13.045 1.00 98.25 173 LEU A N 1
ATOM 1382 C CA . LEU A 1 173 ? -1.039 2.887 -11.806 1.00 98.25 173 LEU A CA 1
ATOM 1383 C C . LEU A 1 173 ? -0.977 4.338 -11.320 1.00 98.25 173 LEU A C 1
ATOM 1385 O O . LEU A 1 173 ? -1.176 4.594 -10.133 1.00 98.25 173 LEU A O 1
ATOM 1389 N N . PHE A 1 174 ? -0.776 5.288 -12.235 1.00 98.44 174 PHE A N 1
ATOM 1390 C CA . PHE A 1 174 ? -0.757 6.711 -11.905 1.00 98.44 174 PHE A CA 1
ATOM 1391 C C . PHE A 1 174 ? -2.104 7.188 -11.353 1.00 98.44 174 PHE A C 1
ATOM 1393 O O . PHE A 1 174 ? -2.160 7.791 -10.281 1.00 98.44 174 PHE A O 1
ATOM 1400 N N . GLU A 1 175 ? -3.207 6.866 -12.030 1.00 98.44 175 GLU A N 1
ATOM 1401 C CA . GLU A 1 175 ? -4.548 7.239 -11.572 1.00 98.44 175 GLU A CA 1
ATOM 1402 C C . GLU A 1 175 ? -4.913 6.592 -10.227 1.00 98.44 175 GLU A C 1
ATOM 1404 O O . GLU A 1 175 ? -5.567 7.223 -9.389 1.00 98.44 175 GLU A O 1
ATOM 1409 N N . ALA A 1 176 ? -4.456 5.360 -9.981 1.00 98.38 176 ALA A N 1
ATOM 1410 C CA . ALA A 1 176 ? -4.594 4.710 -8.684 1.00 98.38 176 ALA A CA 1
ATOM 1411 C C . ALA A 1 176 ? -3.784 5.443 -7.599 1.00 98.38 176 ALA A C 1
ATOM 1413 O O . ALA A 1 176 ? -4.335 5.767 -6.547 1.00 98.38 176 ALA A O 1
ATOM 1414 N N . ALA A 1 177 ? -2.513 5.768 -7.853 1.00 98.12 177 ALA A N 1
ATOM 1415 C CA . ALA A 1 177 ? -1.656 6.489 -6.907 1.00 98.12 177 ALA A CA 1
ATOM 1416 C C . ALA A 1 177 ? -2.185 7.897 -6.589 1.00 98.12 177 ALA A C 1
ATOM 1418 O O . ALA A 1 177 ? -2.228 8.312 -5.429 1.00 98.12 177 ALA A O 1
ATOM 1419 N N . LYS A 1 178 ? -2.692 8.605 -7.599 1.00 98.06 178 LYS A N 1
ATOM 1420 C CA . LYS A 1 178 ? -3.343 9.908 -7.438 1.00 98.06 178 LYS A CA 1
ATOM 1421 C C . LYS A 1 178 ? -4.593 9.816 -6.563 1.00 98.06 178 LYS A C 1
ATOM 1423 O O . LYS A 1 178 ? -4.777 10.633 -5.659 1.00 98.06 178 LYS A O 1
ATOM 1428 N N . ALA A 1 179 ? -5.439 8.808 -6.790 1.00 98.06 179 ALA A N 1
ATOM 1429 C CA . ALA A 1 179 ? -6.611 8.560 -5.955 1.00 98.06 179 ALA A CA 1
ATOM 1430 C C . ALA A 1 179 ? -6.219 8.192 -4.511 1.00 98.06 179 ALA A C 1
ATOM 1432 O O . ALA A 1 179 ? -6.827 8.702 -3.572 1.00 98.06 179 ALA A O 1
ATOM 1433 N N . ALA A 1 180 ? -5.173 7.385 -4.318 1.00 96.94 180 ALA A N 1
ATOM 1434 C CA . ALA A 1 180 ? -4.647 7.050 -2.996 1.00 96.94 180 ALA A CA 1
ATOM 1435 C C . ALA A 1 180 ? -4.198 8.303 -2.216 1.00 96.94 180 ALA A C 1
ATOM 1437 O O . ALA A 1 180 ? -4.649 8.527 -1.093 1.00 96.94 180 ALA A O 1
ATOM 1438 N N . ASN A 1 181 ? -3.415 9.187 -2.843 1.00 94.62 181 ASN A N 1
ATOM 1439 C CA . ASN A 1 181 ? -2.969 10.442 -2.225 1.00 94.62 181 ASN A CA 1
ATOM 1440 C C . ASN A 1 181 ? -4.135 11.401 -1.921 1.00 94.62 181 ASN A C 1
ATOM 1442 O O . ASN A 1 181 ? -4.155 12.092 -0.895 1.00 94.62 181 ASN A O 1
ATOM 1446 N N . LYS A 1 182 ? -5.149 11.439 -2.796 1.00 95.44 182 LYS A N 1
ATOM 1447 C CA . LYS A 1 182 ? -6.364 12.226 -2.557 1.00 95.44 182 LYS A CA 1
ATOM 1448 C C . LYS A 1 182 ? -7.148 11.683 -1.361 1.00 95.44 182 LYS A C 1
ATOM 1450 O O . LYS A 1 182 ? -7.636 12.478 -0.559 1.00 95.44 182 LYS A O 1
ATOM 1455 N N . LEU A 1 183 ? -7.227 10.363 -1.197 1.00 95.00 183 LEU A N 1
ATOM 1456 C CA . LEU A 1 183 ? -7.890 9.739 -0.053 1.00 95.00 183 LEU A CA 1
ATOM 1457 C C . LEU A 1 183 ? -7.198 10.113 1.265 1.00 95.00 183 LEU A C 1
ATOM 1459 O O . LEU A 1 183 ? -7.868 10.490 2.226 1.00 95.00 183 LEU A O 1
ATOM 1463 N N . ASP A 1 184 ? -5.865 10.113 1.290 1.00 90.56 184 ASP A N 1
ATOM 1464 C CA . ASP A 1 184 ? -5.106 10.564 2.458 1.00 90.56 184 ASP A CA 1
ATOM 1465 C C . ASP A 1 184 ? -5.351 12.029 2.793 1.00 90.56 184 ASP A C 1
ATOM 1467 O O . ASP A 1 184 ? -5.393 12.386 3.972 1.00 90.56 184 ASP A O 1
ATOM 1471 N N . THR A 1 185 ? -5.564 12.873 1.782 1.00 90.25 185 THR A N 1
ATOM 1472 C CA . THR A 1 185 ? -5.934 14.279 1.982 1.00 90.25 185 THR A CA 1
ATOM 1473 C C . THR A 1 185 ? -7.296 14.392 2.667 1.00 90.25 185 THR A C 1
ATOM 1475 O O . THR A 1 185 ? -7.436 15.157 3.620 1.00 90.25 185 THR A O 1
ATOM 1478 N N . VAL A 1 186 ? -8.281 13.581 2.259 1.00 91.50 186 VAL A N 1
ATOM 1479 C CA . VAL A 1 186 ? -9.601 13.535 2.917 1.00 91.50 186 VAL A CA 1
ATOM 1480 C C . VAL A 1 186 ? -9.463 13.082 4.373 1.00 91.50 186 VAL A C 1
ATOM 1482 O O . VAL A 1 186 ? -10.029 13.702 5.275 1.00 91.50 186 VAL A O 1
ATOM 1485 N N . PHE A 1 187 ? -8.655 12.048 4.633 1.00 89.94 187 PHE A N 1
ATOM 1486 C CA . PHE A 1 187 ? -8.434 11.559 5.994 1.00 89.94 187 PHE A CA 1
ATOM 1487 C C . PHE A 1 187 ? -7.591 12.493 6.873 1.00 89.94 187 PHE A C 1
ATOM 1489 O O . PHE A 1 187 ? -7.691 12.436 8.100 1.00 89.94 187 PHE A O 1
ATOM 1496 N N . SER A 1 188 ? -6.788 13.373 6.273 1.00 87.12 188 SER A N 1
ATOM 1497 C CA . SER A 1 188 ? -5.955 14.353 6.986 1.00 87.12 188 SER A CA 1
ATOM 1498 C C . SER A 1 188 ? -6.747 15.495 7.624 1.00 87.12 188 SER A C 1
ATOM 1500 O O . SER A 1 188 ? -6.150 16.322 8.310 1.00 87.12 188 SER A O 1
ATOM 1502 N N . ALA A 1 189 ? -8.074 15.535 7.455 1.00 81.56 189 ALA A N 1
ATOM 1503 C CA . ALA A 1 189 ? -8.917 16.532 8.102 1.00 81.56 189 ALA A CA 1
ATOM 1504 C C . ALA A 1 189 ? -8.640 16.619 9.617 1.00 81.56 189 ALA A C 1
ATOM 1506 O O . ALA A 1 189 ? -8.497 15.609 10.317 1.00 81.56 189 ALA A O 1
ATOM 1507 N N . GLU A 1 190 ? -8.587 17.843 10.142 1.00 76.62 190 GLU A N 1
ATOM 1508 C CA . GLU A 1 190 ? -8.323 18.076 11.565 1.00 76.62 190 GLU A CA 1
ATOM 1509 C C . GLU A 1 190 ? -9.434 17.514 12.457 1.00 76.62 190 GLU A C 1
ATOM 1511 O O . GLU A 1 190 ? -9.151 16.984 13.536 1.00 76.62 190 GLU A O 1
ATOM 1516 N N . SER A 1 191 ? -10.673 17.544 11.959 1.00 86.81 191 SER A N 1
ATOM 1517 C CA . SER A 1 191 ? -11.859 17.070 12.667 1.00 86.81 191 SER A CA 1
ATOM 1518 C C . SER A 1 191 ? -11.773 15.592 13.068 1.00 86.81 191 SER A C 1
ATOM 1520 O O . SER A 1 191 ? -11.308 14.728 12.315 1.00 86.81 191 SER A O 1
ATOM 1522 N N . ARG A 1 192 ? -12.290 15.297 14.268 1.00 89.19 192 ARG A N 1
ATOM 1523 C CA . ARG A 1 192 ? -12.517 13.931 14.768 1.00 89.19 192 ARG A CA 1
ATOM 1524 C C . ARG A 1 192 ? -13.729 13.260 14.138 1.00 89.19 192 ARG A C 1
ATOM 1526 O O . ARG A 1 192 ? -13.828 12.041 14.197 1.00 89.19 192 ARG A O 1
ATOM 1533 N N . THR A 1 193 ? -14.629 14.023 13.536 1.00 90.75 193 THR A N 1
ATOM 1534 C CA . THR A 1 193 ? -15.847 13.524 12.896 1.00 90.75 193 THR A CA 1
ATOM 1535 C C . THR A 1 193 ? -15.807 13.799 11.400 1.00 90.75 193 THR A C 1
ATOM 1537 O O . THR A 1 193 ? -15.216 14.788 10.959 1.00 90.75 193 THR A O 1
ATOM 1540 N N . PHE A 1 194 ? -16.454 12.935 10.616 1.00 90.69 194 PHE A N 1
ATOM 1541 C CA . PHE A 1 194 ? -16.707 13.214 9.207 1.00 90.69 194 PHE A CA 1
ATOM 1542 C C . PHE A 1 194 ? -18.155 13.590 8.962 1.00 90.69 194 PHE A C 1
ATOM 1544 O O . PHE A 1 194 ? -19.084 12.941 9.437 1.00 90.69 194 PHE A O 1
ATOM 1551 N N . SER A 1 195 ? -18.332 14.622 8.143 1.00 92.25 195 SER A N 1
ATOM 1552 C CA . SER A 1 195 ? -19.610 14.918 7.509 1.00 92.25 195 SER A CA 1
ATOM 1553 C C . SER A 1 195 ? -19.962 13.848 6.469 1.00 92.25 195 SER A C 1
ATOM 1555 O O . SER A 1 195 ? -19.083 13.200 5.893 1.00 92.25 195 SER A O 1
ATOM 1557 N N . ARG A 1 196 ? -21.255 13.712 6.143 1.00 93.88 196 ARG A N 1
ATOM 1558 C CA . ARG A 1 196 ? -21.717 12.827 5.055 1.00 93.88 196 ARG A CA 1
ATOM 1559 C C . ARG A 1 196 ? -21.013 13.125 3.727 1.00 93.88 196 ARG A C 1
ATOM 1561 O O . ARG A 1 196 ? -20.666 12.197 3.005 1.00 93.88 196 ARG A O 1
ATOM 1568 N N . LYS A 1 197 ? -20.744 14.405 3.441 1.00 93.94 197 LYS A N 1
ATOM 1569 C CA . LYS A 1 197 ? -20.013 14.843 2.243 1.00 93.94 197 LYS A CA 1
ATOM 1570 C C . LYS A 1 197 ? -18.581 14.300 2.217 1.00 93.94 197 LYS A C 1
ATOM 1572 O O . LYS A 1 197 ? -18.167 13.766 1.197 1.00 93.94 197 LYS A O 1
ATOM 1577 N N . GLN A 1 198 ? -17.856 14.378 3.334 1.00 94.00 198 GLN A N 1
ATOM 1578 C CA . GLN A 1 198 ? -16.493 13.838 3.435 1.00 94.00 198 GLN A CA 1
ATOM 1579 C C . GLN A 1 198 ? -16.464 12.312 3.313 1.00 94.00 198 GLN A C 1
ATOM 1581 O O . GLN A 1 198 ? -15.590 11.777 2.640 1.00 94.00 198 GLN A O 1
ATOM 1586 N N . VAL A 1 199 ? -17.432 11.605 3.908 1.00 95.56 199 VAL A N 1
ATOM 1587 C CA . VAL A 1 199 ? -17.542 10.142 3.756 1.00 95.56 199 VAL A CA 1
ATOM 1588 C C . VAL A 1 199 ? -17.823 9.763 2.301 1.00 95.56 199 VAL A C 1
ATOM 1590 O O . VAL A 1 199 ? -17.195 8.845 1.778 1.00 95.56 199 VAL A O 1
ATOM 1593 N N . GLN A 1 200 ? -18.716 10.488 1.622 1.00 96.31 200 GLN A N 1
ATOM 1594 C CA . GLN A 1 200 ? -18.999 10.273 0.202 1.00 96.31 200 GLN A CA 1
ATOM 1595 C C . GLN A 1 200 ? -17.773 10.564 -0.678 1.00 96.31 200 GLN A C 1
ATOM 1597 O O . GLN A 1 200 ? -17.484 9.791 -1.591 1.00 96.31 200 GLN A O 1
ATOM 1602 N N . GLU A 1 201 ? -17.030 11.641 -0.397 1.00 96.06 201 GLU A N 1
ATOM 1603 C CA . GLU A 1 201 ? -15.780 11.970 -1.096 1.00 96.06 201 GLU 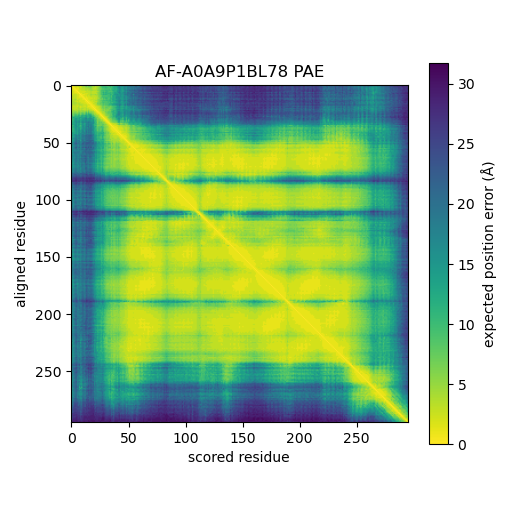A CA 1
ATOM 1604 C C . GLU A 1 201 ? -14.719 10.882 -0.880 1.00 96.06 201 GLU A C 1
ATOM 1606 O O . GLU A 1 201 ? -14.097 10.432 -1.846 1.00 96.06 201 GLU A O 1
ATOM 1611 N N . ALA A 1 202 ? -14.552 10.405 0.357 1.00 96.19 202 ALA A N 1
ATOM 1612 C CA . ALA A 1 202 ? -13.644 9.308 0.682 1.00 96.19 202 ALA A CA 1
ATOM 1613 C C . ALA A 1 202 ? -14.030 8.025 -0.065 1.00 96.19 202 ALA A C 1
ATOM 1615 O O . ALA A 1 202 ? -13.177 7.399 -0.691 1.00 96.19 202 ALA A O 1
ATOM 1616 N N . LEU A 1 203 ? -15.316 7.658 -0.060 1.00 97.31 203 LEU A N 1
ATOM 1617 C CA . LEU A 1 203 ? -15.801 6.457 -0.737 1.00 97.31 203 LEU A CA 1
ATOM 1618 C C . LEU A 1 203 ? -15.613 6.557 -2.253 1.00 97.31 203 LEU A C 1
ATOM 1620 O O . LEU A 1 203 ? -15.077 5.635 -2.859 1.00 97.31 203 LEU A O 1
ATOM 1624 N N . GLY A 1 204 ? -15.992 7.680 -2.867 1.00 98.06 204 GLY A N 1
ATOM 1625 C CA . GLY A 1 204 ? -15.805 7.903 -4.303 1.00 98.06 204 GLY A CA 1
ATOM 1626 C C . GLY A 1 204 ? -14.331 7.859 -4.712 1.00 98.06 204 GLY A C 1
ATOM 1627 O O . GLY A 1 204 ? -13.977 7.218 -5.703 1.00 98.06 204 GLY A O 1
ATOM 1628 N N . THR A 1 205 ? -13.457 8.470 -3.909 1.00 97.69 205 THR A N 1
ATOM 1629 C CA . THR A 1 205 ? -12.006 8.441 -4.129 1.00 97.69 205 THR A CA 1
ATOM 1630 C C . THR A 1 205 ? -11.451 7.022 -3.997 1.00 97.69 205 THR A C 1
ATOM 1632 O O . THR A 1 205 ? -10.672 6.581 -4.841 1.00 97.69 205 THR A O 1
ATOM 1635 N N . TYR A 1 206 ? -11.892 6.269 -2.989 1.00 98.00 206 TYR A N 1
ATOM 1636 C CA . TYR A 1 206 ? -11.442 4.898 -2.772 1.00 98.00 206 TYR A CA 1
ATOM 1637 C C . TYR A 1 206 ? -11.927 3.930 -3.860 1.00 98.00 206 TYR A C 1
ATOM 1639 O O . TYR A 1 206 ? -11.163 3.093 -4.335 1.00 98.00 206 TYR A O 1
ATOM 1647 N N . LEU A 1 207 ? -13.171 4.072 -4.324 1.00 98.06 207 LEU A N 1
ATOM 1648 C CA . LEU A 1 207 ? -13.689 3.289 -5.448 1.00 98.06 207 LEU A CA 1
ATOM 1649 C C . LEU A 1 207 ? -12.958 3.624 -6.755 1.00 98.06 207 LEU A C 1
ATOM 1651 O O . LEU A 1 207 ? -12.687 2.725 -7.551 1.00 98.06 207 LEU A O 1
ATOM 1655 N N . ARG A 1 208 ? -12.580 4.895 -6.965 1.00 98.19 208 ARG A N 1
ATOM 1656 C CA . ARG A 1 208 ? -11.708 5.288 -8.082 1.00 98.19 208 ARG A CA 1
ATOM 1657 C C . ARG A 1 208 ? -10.349 4.594 -7.982 1.00 98.19 208 ARG A C 1
ATOM 1659 O O . ARG A 1 208 ? -9.911 4.024 -8.978 1.00 98.19 208 ARG A O 1
ATOM 1666 N N . PHE A 1 209 ? -9.731 4.596 -6.799 1.00 98.38 209 PHE A N 1
ATOM 1667 C CA . PHE A 1 209 ? -8.500 3.847 -6.538 1.00 98.38 209 PHE A CA 1
ATOM 1668 C C . PHE A 1 209 ? -8.671 2.369 -6.908 1.00 98.38 209 PHE A C 1
ATOM 1670 O O . PHE A 1 209 ? -7.929 1.887 -7.757 1.00 98.38 209 PHE A O 1
ATOM 1677 N N . LEU A 1 210 ? -9.680 1.674 -6.366 1.00 98.00 210 LEU A N 1
ATOM 1678 C CA . LEU A 1 210 ? -9.902 0.247 -6.635 1.00 98.00 210 LEU A CA 1
ATOM 1679 C C . LEU A 1 210 ? -10.112 -0.047 -8.123 1.00 98.00 210 LEU A C 1
ATOM 1681 O O . LEU A 1 210 ? -9.579 -1.030 -8.631 1.00 98.00 210 LEU A O 1
ATOM 1685 N N . ARG A 1 211 ? -10.845 0.816 -8.836 1.00 98.12 211 ARG A N 1
ATOM 1686 C CA . ARG A 1 211 ? -11.086 0.657 -10.275 1.00 98.12 211 ARG A CA 1
ATOM 1687 C C . ARG A 1 211 ? -9.788 0.690 -11.077 1.00 98.12 211 ARG A C 1
ATOM 1689 O O . ARG A 1 211 ? -9.595 -0.153 -11.946 1.00 98.12 211 ARG A O 1
ATOM 1696 N N . PHE A 1 212 ? -8.927 1.674 -10.829 1.00 98.50 212 PHE A N 1
ATOM 1697 C CA . PHE A 1 212 ? -7.667 1.802 -11.564 1.00 98.50 212 PHE A CA 1
ATOM 1698 C C . PHE A 1 212 ? -6.618 0.799 -11.098 1.00 98.50 212 PHE A C 1
ATOM 1700 O O . PHE A 1 212 ? -5.925 0.223 -11.927 1.00 98.50 212 PHE A O 1
ATOM 1707 N N . TYR A 1 213 ? -6.571 0.524 -9.799 1.00 97.88 213 TYR A N 1
ATOM 1708 C CA . TYR A 1 213 ? -5.717 -0.501 -9.220 1.00 97.88 213 TYR A CA 1
ATOM 1709 C C . TYR A 1 213 ? -6.027 -1.884 -9.808 1.00 97.88 213 TYR A C 1
ATOM 1711 O O . TYR A 1 213 ? -5.119 -2.555 -10.279 1.00 97.88 213 TYR A O 1
ATOM 1719 N N . SER A 1 214 ? -7.305 -2.270 -9.901 1.00 97.00 214 SER A N 1
ATOM 1720 C CA . SER A 1 214 ? -7.712 -3.528 -10.541 1.00 97.00 214 SER A CA 1
ATOM 1721 C C . SER A 1 214 ? -7.364 -3.568 -12.032 1.00 97.00 214 SER A C 1
ATOM 1723 O O . SER A 1 214 ? -6.891 -4.589 -12.513 1.00 97.00 214 SER A O 1
ATOM 1725 N N . LYS A 1 215 ? -7.533 -2.457 -12.763 1.00 97.06 215 LYS A N 1
ATOM 1726 C CA . LYS A 1 215 ? -7.122 -2.364 -14.176 1.00 97.06 215 LYS A CA 1
ATOM 1727 C C . LYS A 1 215 ? -5.607 -2.441 -14.386 1.00 97.06 215 LYS A C 1
ATOM 1729 O O . LYS A 1 215 ? -5.170 -2.695 -15.502 1.00 97.06 215 LYS A O 1
ATOM 1734 N N . ALA A 1 216 ? -4.823 -2.177 -13.346 1.00 96.25 216 ALA A N 1
ATOM 1735 C CA . ALA A 1 216 ? -3.374 -2.313 -13.344 1.00 96.25 216 ALA A CA 1
ATOM 1736 C C . ALA A 1 216 ? -2.900 -3.700 -12.865 1.00 96.25 216 ALA A C 1
ATOM 1738 O O . ALA A 1 216 ? -1.716 -3.850 -12.573 1.00 96.25 216 ALA A O 1
ATOM 1739 N N . ASP A 1 217 ? -3.806 -4.680 -12.777 1.00 95.44 217 ASP A N 1
ATOM 1740 C CA . ASP A 1 217 ? -3.587 -6.030 -12.237 1.00 95.44 217 ASP A CA 1
ATOM 1741 C C . ASP A 1 217 ? -3.274 -6.063 -10.732 1.00 95.44 217 ASP A C 1
ATOM 1743 O O . ASP A 1 217 ? -2.661 -6.989 -10.207 1.00 95.44 217 ASP A O 1
ATOM 1747 N N . GLY A 1 218 ? -3.736 -5.048 -10.001 1.00 95.50 218 GLY A N 1
ATOM 1748 C CA . GLY A 1 218 ? -3.627 -5.001 -8.552 1.00 95.50 218 GLY A CA 1
ATOM 1749 C C . GLY A 1 218 ? -4.462 -6.092 -7.865 1.00 95.50 218 GLY A C 1
ATOM 1750 O O . GLY A 1 218 ? -5.674 -6.173 -8.103 1.00 95.50 218 GLY A O 1
ATOM 1751 N N . PRO A 1 219 ? -3.878 -6.902 -6.960 1.00 93.31 219 PRO A N 1
ATOM 1752 C CA . PRO A 1 219 ? -4.602 -7.976 -6.288 1.00 93.31 219 PRO A CA 1
ATOM 1753 C C . PRO A 1 219 ? -5.699 -7.441 -5.363 1.00 93.31 219 PRO A C 1
ATOM 1755 O O . PRO A 1 219 ? -5.454 -6.608 -4.483 1.00 93.31 219 PRO A O 1
ATOM 1758 N N . THR A 1 220 ? -6.913 -7.973 -5.520 1.00 92.25 220 THR A N 1
ATOM 1759 C CA . THR A 1 220 ? -8.045 -7.668 -4.636 1.00 92.25 220 THR A CA 1
ATOM 1760 C C . THR A 1 220 ? -7.955 -8.527 -3.383 1.00 92.25 220 THR A C 1
ATOM 1762 O O . THR A 1 220 ? -8.116 -9.743 -3.428 1.00 92.25 220 THR A O 1
ATOM 1765 N N . THR A 1 221 ? -7.701 -7.892 -2.243 1.00 91.69 221 THR A N 1
ATOM 1766 C CA . THR A 1 221 ? -7.549 -8.582 -0.956 1.00 91.69 221 THR A CA 1
ATOM 1767 C C . THR A 1 221 ? -8.762 -8.339 -0.057 1.00 91.69 221 THR A C 1
ATOM 1769 O O . THR A 1 221 ? -9.474 -7.347 -0.237 1.00 91.69 221 THR A O 1
ATOM 1772 N N . PRO A 1 222 ? -8.984 -9.153 0.992 1.00 92.12 222 PRO A N 1
ATOM 1773 C CA . PRO A 1 222 ? -9.997 -8.849 2.005 1.00 92.12 222 PRO A CA 1
ATOM 1774 C C . PRO A 1 222 ? -9.834 -7.451 2.627 1.00 92.12 222 PRO A C 1
ATOM 1776 O O . PRO A 1 222 ? -10.825 -6.818 2.987 1.00 92.12 222 PRO A O 1
ATOM 1779 N N . LYS A 1 223 ? -8.600 -6.924 2.690 1.00 92.56 223 LYS A N 1
ATOM 1780 C CA . LYS A 1 223 ? -8.314 -5.557 3.154 1.00 92.56 223 LYS A CA 1
ATOM 1781 C C . LYS A 1 223 ? -8.888 -4.483 2.218 1.00 92.56 223 LYS A C 1
ATOM 1783 O O . LYS A 1 223 ? -9.305 -3.432 2.699 1.00 92.56 223 LYS A O 1
ATOM 1788 N N . CYS A 1 224 ? -8.995 -4.757 0.913 1.00 92.88 224 CYS A N 1
ATOM 1789 C CA . CYS A 1 224 ? -9.673 -3.864 -0.032 1.00 92.88 224 CYS A CA 1
ATOM 1790 C C . CYS A 1 224 ? -11.152 -3.680 0.341 1.00 92.88 224 CYS A C 1
ATOM 1792 O O . CYS A 1 224 ? -11.666 -2.567 0.406 1.00 92.88 224 CYS A O 1
ATOM 1794 N N . HIS A 1 225 ? -11.839 -4.780 0.647 1.00 91.88 225 HIS A N 1
ATOM 1795 C CA . HIS A 1 225 ? -13.233 -4.728 1.080 1.00 91.88 225 HIS A CA 1
ATOM 1796 C C . HIS A 1 225 ? -13.377 -4.120 2.484 1.00 91.88 225 HIS A C 1
ATOM 1798 O O . HIS A 1 225 ? -14.262 -3.301 2.730 1.00 91.88 225 HIS A O 1
ATOM 1804 N N . PHE A 1 226 ? -12.454 -4.446 3.392 1.00 90.69 226 PHE A N 1
ATOM 1805 C CA . PHE A 1 226 ? -12.409 -3.889 4.744 1.00 90.69 226 PHE A CA 1
ATOM 1806 C C . PHE A 1 226 ? -12.377 -2.352 4.752 1.00 90.69 226 PHE A C 1
ATOM 1808 O O . PHE A 1 226 ? -13.052 -1.725 5.569 1.00 90.69 226 PHE A O 1
ATOM 1815 N N . MET A 1 227 ? -11.662 -1.735 3.807 1.00 94.31 227 MET A N 1
ATOM 1816 C CA . MET A 1 227 ? -11.621 -0.278 3.663 1.00 94.31 227 MET A CA 1
ATOM 1817 C C . MET A 1 227 ? -12.959 0.350 3.277 1.00 94.31 227 MET A C 1
ATOM 1819 O O . MET A 1 227 ? -13.260 1.452 3.735 1.00 94.31 227 MET A O 1
ATOM 1823 N N . ILE A 1 228 ? -13.794 -0.349 2.503 1.00 94.25 228 ILE A N 1
ATOM 1824 C CA . ILE A 1 228 ? -15.150 0.117 2.182 1.00 94.25 228 ILE A CA 1
ATOM 1825 C C . ILE A 1 228 ? -15.956 0.250 3.477 1.00 94.25 228 ILE A C 1
ATOM 1827 O O . ILE A 1 228 ? -16.544 1.300 3.741 1.00 94.25 228 ILE A O 1
ATOM 1831 N N . HIS A 1 229 ? -15.918 -0.775 4.330 1.00 92.69 229 HIS A N 1
ATOM 1832 C CA . HIS A 1 229 ? -16.598 -0.744 5.623 1.00 92.69 229 HIS A CA 1
ATOM 1833 C C . HIS A 1 229 ? -16.009 0.284 6.587 1.00 92.69 229 HIS A C 1
ATOM 1835 O O . HIS A 1 229 ? -16.759 0.923 7.325 1.00 92.69 229 HIS A O 1
ATOM 1841 N N . LEU A 1 230 ? -14.690 0.478 6.577 1.00 93.12 230 LEU A N 1
ATOM 1842 C CA . LEU A 1 230 ? -14.029 1.508 7.376 1.00 93.12 230 LEU A CA 1
ATOM 1843 C C . LEU A 1 230 ? -14.530 2.906 6.999 1.00 93.12 230 LEU A C 1
ATOM 1845 O O . LEU A 1 230 ? -14.906 3.670 7.886 1.00 93.12 230 LEU A O 1
ATOM 1849 N N . ILE A 1 231 ? -14.630 3.210 5.702 1.00 94.50 231 ILE A N 1
ATOM 1850 C CA . ILE A 1 231 ? -15.166 4.489 5.216 1.00 94.50 231 ILE A CA 1
ATOM 1851 C C . ILE A 1 231 ? -16.648 4.637 5.581 1.00 94.50 231 ILE A C 1
ATOM 1853 O O . ILE A 1 231 ? -17.038 5.660 6.140 1.00 94.50 231 ILE A O 1
ATOM 1857 N N . GLN A 1 232 ? -17.473 3.613 5.339 1.00 92.44 232 GLN A N 1
ATOM 1858 C CA . GLN A 1 232 ? -18.905 3.637 5.675 1.00 92.44 232 GLN A CA 1
ATOM 1859 C C . GLN A 1 232 ? -19.148 3.889 7.169 1.00 92.44 232 GLN A C 1
ATOM 1861 O O . GLN A 1 232 ? -20.026 4.666 7.547 1.00 92.44 232 GLN A O 1
ATOM 1866 N N . ARG A 1 233 ? -18.349 3.255 8.036 1.00 91.38 233 ARG A N 1
ATOM 1867 C CA . ARG A 1 233 ? -18.465 3.395 9.492 1.00 91.38 233 ARG A CA 1
ATOM 1868 C C . ARG A 1 233 ? -17.902 4.710 10.015 1.00 91.38 233 ARG A C 1
ATOM 1870 O O . ARG A 1 233 ? -18.259 5.088 11.129 1.00 91.38 233 ARG A O 1
ATOM 1877 N N . ALA A 1 234 ? -17.090 5.432 9.244 1.00 91.81 234 ALA A N 1
ATOM 1878 C CA . ALA A 1 234 ? -16.491 6.694 9.674 1.00 91.81 234 ALA A CA 1
ATOM 1879 C C . ALA A 1 234 ? -17.531 7.794 9.969 1.00 91.81 234 ALA A C 1
ATOM 1881 O O . ALA A 1 234 ? -17.254 8.710 10.742 1.00 91.81 234 ALA A O 1
ATOM 1882 N N . LEU A 1 235 ? -18.757 7.671 9.440 1.00 90.75 235 LEU A N 1
ATOM 1883 C CA . LEU A 1 235 ? -19.874 8.551 9.802 1.00 90.75 235 LEU A CA 1
ATOM 1884 C C . LEU A 1 235 ? -20.243 8.445 11.293 1.00 90.75 235 LEU A C 1
ATOM 1886 O O . LEU A 1 235 ? -20.582 9.444 11.917 1.00 90.75 235 LEU A O 1
ATOM 1890 N N . PHE A 1 236 ? -20.158 7.240 11.862 1.00 88.88 236 PHE A N 1
ATOM 1891 C CA . PHE A 1 236 ? -20.532 6.957 13.253 1.00 88.88 236 PHE A CA 1
ATOM 1892 C C . PHE A 1 236 ? -19.314 6.855 14.177 1.00 88.88 236 PHE A C 1
ATOM 1894 O O . PHE A 1 236 ? -19.380 7.223 15.345 1.00 88.88 236 PHE A O 1
ATOM 1901 N N . LYS A 1 237 ? -18.196 6.333 13.662 1.00 88.44 237 LYS A N 1
ATOM 1902 C CA . LYS A 1 237 ? -16.946 6.120 14.405 1.00 88.44 237 LYS A CA 1
ATOM 1903 C C . LYS A 1 237 ? -15.999 7.314 14.362 1.00 88.44 237 LYS A C 1
ATOM 1905 O O . LYS A 1 237 ? -15.039 7.349 15.127 1.00 88.44 237 LYS A O 1
ATOM 1910 N N . GLY A 1 238 ? -16.273 8.286 13.498 1.00 90.56 238 GLY A N 1
ATOM 1911 C CA . GLY A 1 238 ? -15.403 9.428 13.274 1.00 90.56 238 GLY A CA 1
ATOM 1912 C C . GLY A 1 238 ? -14.218 9.103 12.368 1.00 90.56 238 GLY A C 1
ATOM 1913 O O . GLY A 1 238 ? -14.162 8.062 11.714 1.00 90.56 238 GLY A O 1
ATOM 1914 N N . ASN A 1 239 ? -13.271 10.036 12.312 1.00 91.38 239 ASN A N 1
ATOM 1915 C CA . ASN A 1 239 ? -12.109 9.972 11.440 1.00 91.38 239 ASN A CA 1
ATOM 1916 C C . ASN A 1 239 ? -11.146 8.850 11.889 1.00 91.38 239 ASN A C 1
ATOM 1918 O O . ASN A 1 239 ? -10.573 8.951 12.981 1.00 91.38 239 ASN A O 1
ATOM 1922 N N . PRO A 1 240 ? -10.886 7.840 11.034 1.00 89.75 240 PRO A N 1
ATOM 1923 C CA . PRO A 1 240 ? -9.990 6.730 11.338 1.00 89.75 240 PRO A CA 1
ATOM 1924 C C . PRO A 1 240 ? -8.593 7.139 11.797 1.00 89.75 240 PRO A C 1
ATOM 1926 O O . PRO A 1 240 ? -8.074 6.557 12.747 1.00 89.75 240 PRO A O 1
ATOM 1929 N N . ARG A 1 241 ? -8.017 8.209 11.227 1.00 87.44 241 ARG A N 1
ATOM 1930 C CA . ARG A 1 241 ? -6.683 8.700 11.624 1.00 87.44 241 ARG A CA 1
ATOM 1931 C C . ARG A 1 241 ? -6.621 9.225 13.059 1.00 87.44 241 ARG A C 1
ATOM 1933 O O . ARG A 1 241 ? -5.525 9.410 13.577 1.00 87.44 241 ARG A O 1
ATOM 1940 N N . LYS A 1 242 ? -7.759 9.529 13.690 1.00 86.62 242 LYS A N 1
ATOM 1941 C CA . LYS A 1 242 ? -7.799 10.145 15.028 1.00 86.62 242 LYS A CA 1
ATOM 1942 C C . LYS A 1 242 ? -7.888 9.128 16.158 1.00 86.62 242 LYS A C 1
ATOM 1944 O O . LYS A 1 242 ? -7.600 9.492 17.293 1.00 86.62 242 LYS A O 1
ATOM 1949 N N . TYR A 1 243 ? -8.275 7.888 15.862 1.00 83.44 243 TYR A N 1
ATOM 1950 C CA . TYR A 1 243 ? -8.356 6.814 16.853 1.00 83.44 243 TYR A CA 1
ATOM 1951 C C . TYR A 1 243 ? -7.394 5.651 16.575 1.00 83.44 243 TYR A C 1
ATOM 1953 O O . TYR A 1 243 ? -7.231 4.799 17.441 1.00 83.44 243 TYR A O 1
ATOM 1961 N N . SER A 1 244 ? -6.752 5.600 15.404 1.00 77.00 244 SER A N 1
ATOM 1962 C CA . SER A 1 244 ? -5.623 4.703 15.148 1.00 77.00 244 SER A CA 1
ATOM 1963 C C . SER A 1 244 ? -4.310 5.425 15.448 1.00 77.00 244 SER A C 1
ATOM 1965 O O . SER A 1 244 ? -4.014 6.440 14.809 1.00 77.00 244 SER A O 1
ATOM 1967 N N . THR A 1 245 ? -3.484 4.908 16.354 1.00 71.19 245 THR A N 1
ATOM 1968 C CA . THR A 1 245 ? -2.117 5.417 16.519 1.00 71.19 245 THR A CA 1
ATOM 1969 C C . THR A 1 245 ? -1.084 4.320 16.282 1.00 71.19 245 THR A C 1
ATOM 1971 O O . THR A 1 245 ? -1.280 3.169 16.662 1.00 71.19 245 THR A O 1
ATOM 1974 N N . TYR A 1 246 ? 0.076 4.673 15.712 1.00 70.38 246 TYR A N 1
ATOM 1975 C CA . TYR A 1 246 ? 1.218 3.746 15.615 1.00 70.38 246 TYR A CA 1
ATOM 1976 C C . TYR A 1 246 ? 1.670 3.224 16.988 1.00 70.38 246 TYR A C 1
ATOM 1978 O O . TYR A 1 246 ? 2.264 2.152 17.100 1.00 70.38 246 TYR A O 1
ATOM 1986 N N . ARG A 1 247 ? 1.371 3.979 18.050 1.00 69.69 247 ARG A N 1
ATOM 1987 C CA . ARG A 1 247 ? 1.633 3.573 19.427 1.00 69.69 247 ARG A CA 1
ATOM 1988 C C . ARG A 1 247 ? 0.762 2.391 19.841 1.00 69.69 247 ARG A C 1
ATOM 1990 O O . ARG A 1 247 ? 1.284 1.479 20.480 1.00 69.69 247 ARG A O 1
ATOM 1997 N N . ASP A 1 248 ? -0.506 2.372 19.446 1.00 67.81 248 ASP A N 1
ATOM 1998 C CA . ASP A 1 248 ? -1.396 1.243 19.725 1.00 67.81 248 ASP A CA 1
ATOM 1999 C C . ASP A 1 248 ? -0.870 -0.045 19.085 1.00 67.81 248 ASP A C 1
ATOM 2001 O O . ASP A 1 248 ? -0.923 -1.097 19.712 1.00 67.81 248 ASP A O 1
ATOM 2005 N N . GLU A 1 249 ? -0.235 0.042 17.913 1.00 70.38 249 GLU A N 1
ATOM 2006 C CA . GLU A 1 249 ? 0.363 -1.128 17.264 1.00 70.38 249 GLU A CA 1
ATOM 2007 C C . GLU A 1 249 ? 1.556 -1.699 18.042 1.00 70.38 249 GLU A C 1
ATOM 2009 O O . GLU A 1 249 ? 1.658 -2.908 18.258 1.00 70.38 249 GLU A O 1
ATOM 2014 N N . SER A 1 250 ? 2.430 -0.831 18.563 1.00 69.88 250 SER A N 1
ATOM 2015 C CA . SER A 1 250 ? 3.513 -1.278 19.450 1.00 69.88 250 SER A CA 1
ATOM 2016 C C . SER A 1 250 ? 2.980 -1.964 20.714 1.00 69.88 250 SER A C 1
ATOM 2018 O O . SER A 1 250 ? 3.553 -2.957 21.173 1.00 69.88 250 SER A O 1
ATOM 2020 N N . PHE A 1 251 ? 1.850 -1.485 21.246 1.00 69.50 251 PHE A N 1
ATOM 2021 C CA . PHE A 1 251 ? 1.182 -2.126 22.371 1.00 69.50 251 PHE A CA 1
ATOM 2022 C C . PHE A 1 251 ? 0.553 -3.458 21.968 1.00 69.50 251 PHE A C 1
ATOM 2024 O O . PHE A 1 251 ? 0.704 -4.422 22.714 1.00 69.50 251 PHE A O 1
ATOM 2031 N N . ASN A 1 252 ? -0.072 -3.555 20.793 1.00 71.94 252 ASN A N 1
ATOM 2032 C CA . ASN A 1 252 ? -0.645 -4.798 20.277 1.00 71.94 252 ASN A CA 1
ATOM 2033 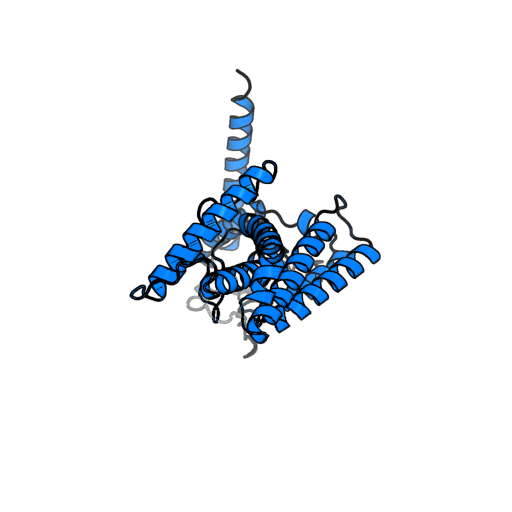C C . ASN A 1 252 ? 0.421 -5.885 20.134 1.00 71.94 252 ASN A C 1
ATOM 2035 O O . ASN A 1 252 ? 0.252 -6.982 20.666 1.00 71.94 252 ASN A O 1
ATOM 2039 N N . GLY A 1 253 ? 1.552 -5.576 19.491 1.00 70.50 253 GLY A N 1
ATOM 2040 C CA . GLY A 1 253 ? 2.653 -6.527 19.326 1.00 70.50 253 GLY A CA 1
ATOM 2041 C C . GLY A 1 253 ? 3.227 -6.995 20.665 1.00 70.50 253 GLY A C 1
ATOM 2042 O O . GLY A 1 253 ? 3.525 -8.180 20.857 1.00 70.50 253 GLY A O 1
ATOM 2043 N N . LEU A 1 254 ? 3.322 -6.082 21.630 1.00 72.50 254 LEU A N 1
ATOM 2044 C CA . LEU A 1 254 ? 3.798 -6.394 22.967 1.00 72.50 254 LEU A CA 1
ATOM 2045 C C . LEU A 1 254 ? 2.787 -7.242 23.759 1.00 72.50 254 LEU A C 1
ATOM 2047 O O . LEU A 1 254 ? 3.182 -8.225 24.391 1.00 72.50 254 LEU A O 1
ATOM 2051 N N . ILE A 1 255 ? 1.494 -6.913 23.701 1.00 71.12 255 ILE A N 1
ATOM 2052 C CA . ILE A 1 255 ? 0.419 -7.701 24.319 1.00 71.12 255 ILE A CA 1
ATOM 2053 C C . ILE A 1 255 ? 0.380 -9.092 23.690 1.00 71.12 255 ILE A C 1
ATOM 2055 O O . ILE A 1 255 ? 0.316 -10.071 24.422 1.00 71.12 255 ILE A O 1
ATOM 2059 N N . ALA A 1 256 ? 0.512 -9.209 22.368 1.00 70.44 256 ALA A N 1
ATOM 2060 C CA . ALA A 1 256 ? 0.587 -10.491 21.675 1.00 70.44 256 ALA A CA 1
ATOM 2061 C C . ALA A 1 256 ? 1.815 -11.311 22.106 1.00 70.44 256 ALA A C 1
ATOM 2063 O O . ALA A 1 256 ? 1.728 -12.527 22.278 1.00 70.44 256 ALA A O 1
ATOM 2064 N N . LYS A 1 257 ? 2.972 -10.670 22.323 1.00 73.94 257 LYS A N 1
ATOM 2065 C CA . LYS A 1 257 ? 4.170 -11.339 22.859 1.00 73.94 257 LYS A CA 1
ATOM 2066 C C . LYS A 1 257 ? 3.953 -11.833 24.290 1.00 73.94 257 LYS A C 1
ATOM 2068 O O . LYS A 1 257 ? 4.327 -12.962 24.589 1.00 73.94 257 LYS A O 1
ATOM 2073 N N . ILE A 1 258 ? 3.319 -11.027 25.147 1.00 71.06 258 ILE A N 1
ATOM 2074 C CA . ILE A 1 258 ? 2.918 -11.455 26.493 1.00 71.06 258 ILE A CA 1
ATOM 2075 C C . ILE A 1 258 ? 1.960 -12.640 26.387 1.00 71.06 258 ILE A C 1
ATOM 2077 O O . ILE A 1 258 ? 2.241 -13.681 26.964 1.00 71.06 258 ILE A O 1
ATOM 2081 N N . ALA A 1 259 ? 0.885 -12.504 25.611 1.00 67.56 259 ALA A N 1
ATOM 2082 C CA . ALA A 1 259 ? -0.156 -13.507 25.428 1.00 67.56 259 ALA A CA 1
ATOM 2083 C C . ALA A 1 259 ? 0.410 -14.861 24.982 1.00 67.56 259 ALA A C 1
ATOM 2085 O O . ALA A 1 259 ? 0.038 -15.880 25.554 1.00 67.56 259 ALA A O 1
ATOM 2086 N N . ARG A 1 260 ? 1.345 -14.872 24.019 1.00 69.31 260 ARG A N 1
ATOM 2087 C CA . ARG A 1 260 ? 2.022 -16.094 23.542 1.00 69.31 260 ARG A CA 1
ATOM 2088 C C . ARG A 1 260 ? 2.881 -16.776 24.605 1.00 69.31 260 ARG A C 1
ATOM 2090 O O . ARG A 1 260 ? 3.044 -17.985 24.558 1.00 69.31 260 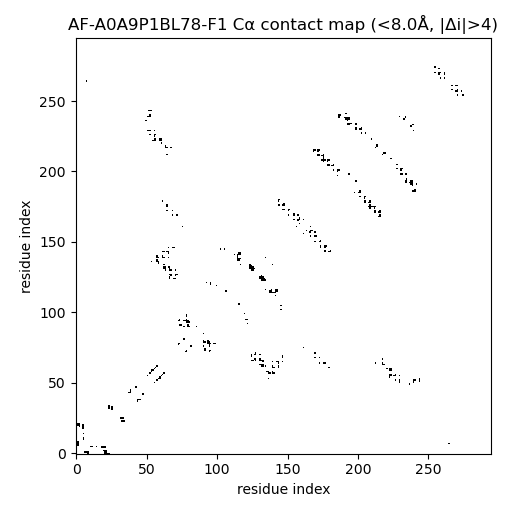ARG A O 1
ATOM 2097 N N . ALA A 1 261 ? 3.427 -16.011 25.546 1.00 70.56 261 ALA A N 1
ATOM 2098 C CA . ALA A 1 261 ? 4.237 -16.532 26.644 1.00 70.56 261 ALA A CA 1
ATOM 2099 C C . ALA A 1 261 ? 3.412 -16.851 27.905 1.00 70.56 261 ALA A C 1
ATOM 2101 O O . ALA A 1 261 ? 3.971 -17.292 28.907 1.00 70.56 261 ALA A O 1
ATOM 2102 N N . CYS A 1 262 ? 2.103 -16.577 27.905 1.00 65.69 262 CYS A N 1
ATOM 2103 C CA . CYS A 1 262 ? 1.243 -16.825 29.055 1.00 65.69 262 CYS A CA 1
ATOM 2104 C C . CYS A 1 262 ? 0.576 -18.188 28.941 1.00 65.69 262 CYS A C 1
ATOM 2106 O O . CYS A 1 262 ? -0.086 -18.487 27.949 1.00 65.69 262 CYS A O 1
ATOM 2108 N N . HIS A 1 263 ? 0.665 -18.973 30.013 1.00 64.75 263 HIS A N 1
ATOM 2109 C CA . HIS A 1 263 ? -0.163 -20.159 30.158 1.00 64.75 263 HIS A CA 1
ATOM 2110 C C . HIS A 1 263 ? -1.650 -19.764 30.152 1.00 64.75 263 HIS A C 1
ATOM 2112 O O . HIS A 1 263 ? -2.040 -18.768 30.770 1.00 64.75 263 HIS A O 1
ATOM 2118 N N . ARG A 1 264 ? -2.500 -20.557 29.485 1.00 59.16 264 ARG A N 1
ATOM 2119 C CA . ARG A 1 264 ? -3.934 -20.258 29.293 1.00 59.16 264 ARG A CA 1
ATOM 2120 C C . ARG A 1 264 ? -4.662 -19.953 30.614 1.00 59.16 264 ARG A C 1
ATOM 2122 O O . ARG A 1 264 ? -5.511 -19.070 30.648 1.00 59.16 264 ARG A O 1
ATOM 2129 N N . ARG A 1 265 ? -4.261 -20.626 31.703 1.00 50.25 265 ARG A N 1
ATOM 2130 C CA . ARG A 1 265 ? -4.800 -20.488 33.075 1.00 50.25 265 ARG A CA 1
ATOM 2131 C C . ARG A 1 265 ? -4.633 -19.094 33.685 1.00 50.25 265 ARG A C 1
ATOM 2133 O O . ARG A 1 265 ? -5.474 -18.658 34.457 1.00 50.25 265 ARG A O 1
ATOM 2140 N N . THR A 1 266 ? -3.557 -18.388 33.353 1.00 62.25 266 THR A N 1
ATOM 2141 C CA . THR A 1 266 ? -3.246 -17.074 33.937 1.00 62.25 266 THR A CA 1
ATOM 2142 C C . THR A 1 266 ? -3.298 -15.959 32.900 1.00 62.25 266 THR A C 1
ATOM 2144 O O . THR A 1 266 ? -2.967 -14.821 33.209 1.00 62.25 266 THR A O 1
ATOM 2147 N N . TRP A 1 267 ? -3.758 -16.264 31.684 1.00 58.19 267 TRP A N 1
ATOM 2148 C CA . TRP A 1 267 ? -3.693 -15.396 30.511 1.00 58.19 267 TRP A CA 1
ATOM 2149 C C . TRP A 1 267 ? -4.262 -13.994 30.762 1.00 58.19 267 TRP A C 1
ATOM 2151 O O . TRP A 1 267 ? -3.557 -13.003 30.577 1.00 58.19 267 TRP A O 1
ATOM 2161 N N . ALA A 1 268 ? -5.496 -13.902 31.270 1.00 61.31 268 ALA A N 1
ATOM 2162 C CA . ALA A 1 268 ? -6.142 -12.620 31.552 1.00 61.31 268 ALA A CA 1
ATOM 2163 C C . ALA A 1 268 ? -5.414 -11.832 32.655 1.00 61.31 268 ALA A C 1
ATOM 2165 O O . ALA A 1 268 ? -5.122 -10.648 32.483 1.00 61.31 268 ALA A O 1
ATOM 2166 N N . ASN A 1 269 ? -5.051 -12.503 33.752 1.00 65.50 269 ASN A N 1
ATOM 2167 C CA . ASN A 1 269 ? -4.370 -11.879 34.886 1.00 65.50 269 ASN A CA 1
ATOM 2168 C C . ASN A 1 269 ? -2.960 -11.415 34.504 1.00 65.50 269 ASN A C 1
ATOM 2170 O O . ASN A 1 269 ? -2.589 -10.280 34.776 1.00 65.50 269 ASN A O 1
ATOM 2174 N N . VAL A 1 270 ? -2.171 -12.245 33.825 1.00 67.44 270 VAL A N 1
ATOM 2175 C CA . VAL A 1 270 ? -0.798 -11.906 33.434 1.00 67.44 270 VAL A CA 1
ATOM 2176 C C . VAL A 1 270 ? -0.786 -10.802 32.384 1.00 67.44 270 VAL A C 1
ATOM 2178 O O . VAL A 1 270 ? 0.047 -9.904 32.487 1.00 67.44 270 VAL A O 1
ATOM 2181 N N . ILE A 1 271 ? -1.715 -10.802 31.422 1.00 67.62 271 ILE A N 1
ATOM 2182 C CA . ILE A 1 271 ? -1.872 -9.668 30.500 1.00 67.62 271 ILE A CA 1
ATOM 2183 C C . ILE A 1 271 ? -2.217 -8.400 31.275 1.00 67.62 271 ILE A C 1
ATOM 2185 O O . ILE A 1 271 ? -1.574 -7.375 31.056 1.00 67.62 271 ILE A O 1
ATOM 2189 N N . HIS A 1 272 ? -3.177 -8.464 32.199 1.00 69.31 272 HIS A N 1
ATOM 2190 C CA . HIS A 1 272 ? -3.583 -7.322 33.012 1.00 69.31 272 HIS A CA 1
ATOM 2191 C C . HIS A 1 272 ? -2.411 -6.753 33.832 1.00 69.31 272 HIS A C 1
ATOM 2193 O O . HIS A 1 272 ? -2.063 -5.581 33.676 1.00 69.31 272 HIS A O 1
ATOM 2199 N N . TRP A 1 273 ? -1.741 -7.588 34.630 1.00 69.25 273 TRP A N 1
ATOM 2200 C CA . TRP A 1 273 ? -0.632 -7.185 35.496 1.00 69.25 273 TRP A CA 1
ATOM 2201 C C . TRP A 1 273 ? 0.598 -6.724 34.711 1.00 69.25 273 TRP A C 1
ATOM 2203 O O . TRP A 1 273 ? 1.161 -5.668 35.009 1.00 69.25 273 TRP A O 1
ATOM 2213 N N . LYS A 1 274 ? 1.005 -7.456 33.663 1.00 68.56 274 LYS A N 1
ATOM 2214 C CA . LYS A 1 274 ? 2.157 -7.050 32.843 1.00 68.56 274 LYS A CA 1
ATOM 2215 C C . LYS A 1 274 ? 1.866 -5.759 32.083 1.00 68.56 274 LYS A C 1
ATOM 2217 O O . LYS A 1 274 ? 2.737 -4.892 32.043 1.00 68.56 274 LYS A O 1
ATOM 2222 N N . ARG A 1 275 ? 0.649 -5.575 31.551 1.00 66.44 275 ARG A N 1
ATOM 2223 C CA . ARG A 1 275 ? 0.235 -4.307 30.926 1.00 66.44 275 ARG A CA 1
ATOM 2224 C C . ARG A 1 275 ? 0.309 -3.148 31.920 1.00 66.44 275 ARG A C 1
ATOM 2226 O O . ARG A 1 275 ? 0.854 -2.104 31.566 1.00 66.44 275 ARG A O 1
ATOM 2233 N N . GLN A 1 276 ? -0.204 -3.316 33.141 1.00 66.00 276 GLN A N 1
ATOM 2234 C CA . GLN A 1 276 ? -0.123 -2.279 34.175 1.00 66.00 276 GLN A CA 1
ATOM 2235 C C . GLN A 1 276 ? 1.332 -1.919 34.513 1.00 66.00 276 GLN A C 1
ATOM 2237 O O . GLN A 1 276 ? 1.687 -0.738 34.523 1.00 66.00 276 GLN A O 1
ATOM 2242 N N . GLY A 1 277 ? 2.194 -2.922 34.712 1.00 67.75 277 GLY A N 1
ATOM 2243 C CA . GLY A 1 277 ? 3.620 -2.710 34.981 1.00 67.75 277 GLY A CA 1
ATOM 2244 C C . GLY A 1 277 ? 4.342 -1.970 33.849 1.00 67.75 277 GLY A C 1
ATOM 2245 O O . GLY A 1 277 ? 5.152 -1.079 34.101 1.00 67.75 277 GLY A O 1
ATOM 2246 N N . LEU A 1 278 ? 4.004 -2.272 32.594 1.00 63.25 278 LEU A N 1
ATOM 2247 C CA . LEU A 1 278 ? 4.547 -1.581 31.421 1.00 63.25 278 LEU A CA 1
ATOM 2248 C C . LEU A 1 278 ? 4.080 -0.131 31.313 1.00 63.25 278 LEU A C 1
ATOM 2250 O O . LEU A 1 278 ? 4.886 0.742 30.991 1.00 63.25 278 LEU A O 1
ATOM 2254 N N . HIS A 1 279 ? 2.809 0.139 31.616 1.00 60.12 279 HIS A N 1
ATOM 2255 C CA . HIS A 1 279 ? 2.286 1.503 31.665 1.00 60.12 279 HIS A CA 1
ATOM 2256 C C . HIS A 1 279 ? 3.002 2.340 32.730 1.00 60.12 279 HIS A C 1
ATOM 2258 O O . HIS A 1 279 ? 3.360 3.485 32.457 1.00 60.12 279 HIS A O 1
ATOM 2264 N N . LYS A 1 280 ? 3.257 1.759 33.910 1.00 60.75 280 LYS A N 1
ATOM 2265 C CA . LYS A 1 280 ? 3.981 2.416 35.006 1.00 60.75 280 LYS A CA 1
ATOM 2266 C C . LYS A 1 280 ? 5.427 2.730 34.607 1.00 60.75 280 LYS A C 1
ATOM 2268 O O . LYS A 1 280 ? 5.816 3.892 34.603 1.00 60.75 280 LYS A O 1
ATOM 2273 N N . LYS A 1 281 ? 6.164 1.734 34.102 1.00 59.28 281 LYS A N 1
ATOM 2274 C CA . LYS A 1 281 ? 7.563 1.894 33.666 1.00 59.28 281 LYS A CA 1
ATOM 2275 C C . LYS A 1 281 ? 7.727 2.945 32.558 1.00 59.28 281 LYS A C 1
ATOM 2277 O O . LYS A 1 281 ? 8.668 3.732 32.590 1.00 59.28 281 LYS A O 1
ATOM 2282 N N . HIS A 1 282 ? 6.804 2.994 31.592 1.00 57.50 282 HIS A N 1
ATOM 2283 C CA . HIS A 1 282 ? 6.820 4.016 30.539 1.00 57.50 282 HIS A CA 1
ATOM 2284 C C . HIS A 1 282 ? 6.445 5.414 31.037 1.00 57.50 282 HIS A C 1
ATOM 2286 O O . HIS A 1 282 ? 6.983 6.391 30.518 1.00 57.50 282 HIS A O 1
ATOM 2292 N N . ARG A 1 283 ? 5.533 5.520 32.011 1.00 55.56 283 ARG A N 1
ATOM 2293 C CA . ARG A 1 283 ? 5.200 6.794 32.655 1.00 55.56 283 ARG A CA 1
ATOM 2294 C C . ARG A 1 283 ? 6.416 7.333 33.403 1.00 55.56 283 ARG A C 1
ATOM 2296 O O . ARG A 1 283 ? 6.790 8.473 33.173 1.00 55.56 283 ARG A O 1
ATOM 2303 N N . ASP A 1 284 ? 7.086 6.492 34.182 1.00 55.81 284 ASP A N 1
ATOM 2304 C CA . ASP A 1 284 ? 8.261 6.876 34.969 1.00 55.81 284 ASP A CA 1
ATOM 2305 C C . ASP A 1 284 ? 9.440 7.297 34.068 1.00 55.81 284 ASP A C 1
ATOM 2307 O O . ASP A 1 284 ? 10.076 8.320 34.313 1.00 55.81 284 ASP A O 1
ATOM 2311 N N . LEU A 1 285 ? 9.668 6.588 32.953 1.00 54.94 285 LEU A N 1
ATOM 2312 C CA . LEU A 1 285 ? 10.659 6.959 31.928 1.00 54.94 285 LEU A CA 1
ATOM 2313 C C . LEU A 1 285 ? 10.336 8.281 31.211 1.00 54.94 285 LEU A C 1
ATOM 2315 O O . LEU A 1 285 ? 11.249 9.032 30.865 1.00 54.94 285 LEU A O 1
ATOM 2319 N N . ALA A 1 286 ? 9.057 8.566 30.951 1.00 52.09 286 ALA A N 1
ATOM 2320 C CA . ALA A 1 286 ? 8.637 9.823 30.332 1.00 52.09 286 ALA A CA 1
ATOM 2321 C C . ALA A 1 286 ? 8.823 11.008 31.291 1.00 52.09 286 ALA A C 1
ATOM 2323 O O . ALA A 1 286 ? 9.324 12.054 30.878 1.00 52.09 286 ALA A O 1
ATOM 2324 N N . THR A 1 287 ? 8.496 10.817 32.570 1.00 53.38 287 THR A N 1
ATOM 2325 C CA . THR A 1 287 ? 8.717 11.803 33.634 1.00 53.38 287 THR A CA 1
ATOM 2326 C C . THR A 1 287 ? 10.212 12.069 33.825 1.00 53.38 287 THR A C 1
ATOM 2328 O O . THR A 1 287 ? 10.636 13.219 33.794 1.00 53.38 287 THR A O 1
ATOM 2331 N N . ALA A 1 288 ? 11.044 11.023 33.898 1.00 52.34 288 ALA A N 1
ATOM 2332 C CA . ALA A 1 288 ? 12.498 11.158 34.028 1.00 52.34 288 ALA A CA 1
ATOM 2333 C C . ALA A 1 288 ? 13.143 11.933 32.859 1.00 52.34 288 ALA A C 1
ATOM 2335 O O . ALA A 1 288 ? 14.050 12.734 33.075 1.00 52.34 288 ALA A O 1
ATOM 2336 N N . LYS A 1 289 ? 12.644 11.759 31.625 1.00 48.06 289 LYS A N 1
ATOM 2337 C CA . LYS A 1 289 ? 13.109 12.524 30.454 1.00 48.06 289 LYS A CA 1
ATOM 2338 C C . LYS A 1 289 ? 12.636 13.981 30.436 1.00 48.06 289 LYS A C 1
ATOM 2340 O O . LYS A 1 289 ? 13.345 14.816 29.881 1.00 48.06 289 LYS A O 1
ATOM 2345 N N . MET A 1 290 ? 11.479 14.304 31.023 1.00 41.34 290 MET A N 1
ATOM 2346 C CA . MET A 1 290 ? 11.054 15.703 31.181 1.00 41.34 290 MET A CA 1
ATOM 2347 C C . MET A 1 290 ? 11.972 16.464 32.143 1.00 41.34 290 MET A C 1
ATOM 2349 O O . MET A 1 290 ? 12.329 17.599 31.853 1.00 41.34 290 MET A O 1
ATOM 2353 N N . PHE A 1 291 ? 12.426 15.824 33.225 1.00 46.94 291 PHE A N 1
ATOM 2354 C CA . PHE A 1 291 ? 13.320 16.446 34.212 1.00 46.94 291 PHE A CA 1
ATOM 2355 C C . PHE A 1 291 ? 14.796 16.534 33.779 1.00 46.94 291 PHE A C 1
ATOM 2357 O O . PHE A 1 291 ? 15.577 17.228 34.423 1.00 46.94 291 PHE A O 1
ATOM 2364 N N . GLN A 1 292 ? 15.192 15.883 32.680 1.00 46.19 292 GLN A N 1
ATOM 2365 C CA . GLN A 1 292 ? 16.542 16.001 32.106 1.00 46.19 292 GLN A CA 1
ATOM 2366 C C . GLN A 1 292 ? 16.685 17.117 31.057 1.00 46.19 292 GLN A C 1
ATOM 2368 O O . GLN A 1 292 ? 17.804 17.414 30.656 1.00 46.19 292 GLN A O 1
ATOM 2373 N N . LYS A 1 293 ? 15.590 17.749 30.607 1.00 43.34 293 LYS A N 1
ATOM 2374 C CA . LYS A 1 293 ? 15.625 18.847 29.617 1.00 43.34 293 LYS A CA 1
ATOM 2375 C C . LYS A 1 293 ? 15.724 20.253 30.221 1.00 43.34 293 LYS A C 1
ATOM 2377 O O . LYS A 1 293 ? 15.634 21.235 29.494 1.00 43.34 293 LYS A O 1
ATOM 2382 N N . SER A 1 294 ? 15.917 20.348 31.529 1.00 42.34 294 SER A N 1
ATOM 2383 C CA . SER A 1 294 ? 16.101 21.600 32.261 1.00 42.34 294 SER A CA 1
ATOM 2384 C C . SER A 1 294 ? 17.459 21.605 32.962 1.00 42.34 294 SER A C 1
ATOM 2386 O O . SER A 1 294 ? 17.516 21.539 34.188 1.00 42.34 294 SER A O 1
ATOM 2388 N N . ARG A 1 295 ? 18.535 21.621 32.169 1.00 36.47 295 ARG A N 1
ATOM 2389 C CA . ARG A 1 295 ? 19.862 22.159 32.499 1.00 36.47 295 ARG A CA 1
ATOM 2390 C C . ARG A 1 295 ? 20.538 22.620 31.217 1.00 36.47 295 ARG A C 1
ATOM 2392 O O . ARG A 1 295 ? 20.411 21.883 30.215 1.00 36.47 295 ARG A O 1
#

pLDDT: mean 83.27, std 13.97, range [36.47, 98.5]

Secondary structure (DSSP, 8-state):
---SS-S-GGGGGGSPSS---------TT-S-SS--GGGGSTT-STTTSPPPHIIIIIIIIIHHHHHHHHHHHHTTSSSS---TT--HHHHHHHHHHHHHHHHHHHHHHSTT-----S---GGGTB-SSSB-----HHHHHHHHHHHHHHHHHTHHHHHHHS-HHHHHHHHHHHHHHHHHHHHHHHHT-S-SS--HHHHHHHHHHHHHHHHHHHHTT----HHHHHHHHHHHHHHHH--HHHH--HHHHHHHHHHHHHHHHS-GGGHHHHHHHHHHHHHHHHHHHHHHHHHTS--

Mean predicted aligned error: 10.79 Å

Radius of gyration: 24.75 Å; Cα contacts (8 Å, |Δi|>4): 287; chains: 1; bounding box: 48×59×67 Å

Solvent-accessible surface area (backbone atoms only — not comparable to full-atom values): 16672 Å² total; per-residue (Å²): 84,65,30,98,73,30,68,54,62,86,41,60,92,74,54,75,82,90,67,61,80,49,80,85,80,63,57,99,84,47,88,56,96,65,88,59,74,65,60,73,39,91,91,40,46,85,84,65,60,80,68,53,46,56,62,24,37,33,69,24,55,49,21,35,50,40,14,36,50,51,37,51,53,38,73,61,61,77,55,26,82,96,55,93,89,66,51,76,65,56,36,38,51,46,12,47,53,49,52,48,53,53,50,52,50,52,49,67,72,54,74,82,67,89,35,66,74,92,76,90,56,70,86,34,28,53,42,69,94,56,44,32,47,78,62,55,52,56,28,34,52,42,44,36,56,47,50,28,50,55,42,60,77,41,42,66,56,34,61,73,76,40,60,69,71,57,24,51,31,52,52,23,41,30,53,15,32,50,24,49,56,51,34,52,56,61,58,62,49,88,56,60,59,43,55,73,67,53,40,50,52,40,46,54,29,48,52,50,18,52,55,24,29,46,70,46,7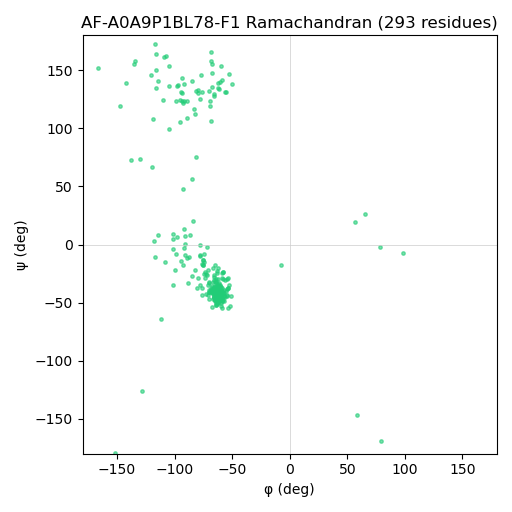1,45,82,87,46,75,32,55,58,46,38,54,53,42,43,66,44,19,66,80,74,16,34,49,70,74,78,50,51,80,65,56,52,58,48,49,57,49,50,51,53,49,54,75,75,40,58,80,92,46,33,70,59,50,52,51,53,52,51,51,53,50,54,50,55,53,49,53,53,52,52,56,56,60,68,64,73,76,123